Protein 7BLY (pdb70)

Secondary structure (DSSP, 8-state):
-----SSSEE-S--STTEEEEEEES---TTHHHHHHHHHHHT---EEEE-HHHHHH-HHHHHHHHHTTPEEEE--SS---GGGS-HHHHHHHHHHHHHHHHHHHSSEESEE--GGG---HHHHHHHHHHT-EEE--SEE--GGG--STTTHHHHHHHHHHHHHTT--EEEEETTSHHIIIIIHHHHHHHHHHTT-EE--HHHHTT--GGGSEE---

B-factor: mean 26.56, std 9.83, range [13.4, 81.98]

Nearest PDB structures (foldseek):
  7bly-assembly1_A  TM=1.005E+00  e=1.897E-46  Aspergillus niger CBS 513.88
  2y8u-assembly1_A  TM=9.978E-01  e=1.169E-33  Aspergillus nidulans FGSC A4
  5o6y-assembly4_D  TM=8.776E-01  e=2.008E-18  Bacillus cereus ATCC 14579
  5o6y-assembly1_A  TM=8.843E-01  e=4.488E-18  Bacillus cereus ATCC 14579
  2cc0-assembly1_B  TM=8.578E-01  e=3.366E-15  Streptomyces lividans

Foldseek 3Di:
DDDADWLDEDAAFDAPQAFAAEAEAADDPLLVLLLVVCVVLPAEHEYAYEAVRCQVCLVSVQVNVVSPYHYAHAFHPLDQPVVDALVVLLCSQVSSQVSCCVRPVWHFQEYEYRVNHDDNSNSVSRNVVRHHYYYYQQELVCVVQLDPVRSVSSVVSRVVSVVVVTRYYYDHSNRNCCSPPVSVSVSVVSVVVVGRHYYRCVSRVHPPVRRTHHDD

Radius of gyration: 15.98 Å; Cα contacts (8 Å, |Δi|>4): 456; chains: 1; bounding box: 41×40×35 Å

Sequence (216 aa):
SRDIPFGQVITTTCTTPNTVALTFDDGPSSYTPQLLDLLSEYKVRRATFFVLGEASQSNPQIIQRIRQEGHQVGSHTYDHTSLPTLSYDQIVQEMTSSLESVLQSTMGDIPTYMRPPYFDVNDLTLQVMSSDLGYHVVTASIDTKDYNHNSPDLISQSYDKFVTELNNNGGNLCLAHDTKEQTVVTLAKMMLDETKSRGLTVTTVGDCLGDPEASWYRSSR

Organism: Aspergillus niger (strain ATCC MYA-4892 / CBS 513.88 / FGSC A1513) (NCBI:txid425011)

Structure (mmCIF, N/CA/C/O backbone):
data_7BLY
#
_entry.id   7BLY
#
_cell.length_a   119.874
_cell.length_b   119.874
_cell.length_c   119.874
_cell.angle_alpha   90.000
_cell.angle_beta   90.000
_cell.angle_gamma   90.000
#
_symmetry.space_group_name_H-M   'P 4 3 2'
#
loop_
_entity.id
_entity.type
_entity.pdbx_description
1 polymer 'Aspergillus niger contig An12c0130, genomic contig'
2 non-polymer 'ZINC ION'
3 non-polymer 'MALONATE ION'
4 non-polymer 'CHLORIDE ION'
5 water water
#
loop_
_atom_site.group_PDB
_atom_site.id
_atom_site.type_symbol
_atom_site.label_atom_id
_atom_site.label_alt_id
_atom_site.label_comp_id
_atom_site.label_asym_id
_atom_site.label_entity_id
_atom_site.label_seq_id
_atom_site.pdbx_PDB_ins_code
_atom_site.Cartn_x
_atom_site.Cartn_y
_atom_site.Cartn_z
_atom_site.occupancy
_atom_site.B_iso_or_equiv
_atom_site.auth_seq_id
_atom_site.auth_comp_id
_atom_site.auth_asym_id
_atom_site.auth_atom_id
_atom_site.pdbx_PDB_model_num
ATOM 1 N N . SER A 1 24 ? 21.51516 34.51289 3.60279 1.000 57.46309 24 SER A N 1
ATOM 2 C CA . SER A 1 24 ? 21.88701 35.78720 2.98756 1.000 68.24271 24 SER A CA 1
ATOM 3 C C . SER A 1 24 ? 20.67276 36.53902 2.42135 1.000 65.53850 24 SER A C 1
ATOM 4 O O . SER A 1 24 ? 19.56062 36.00310 2.35742 1.000 63.10939 24 SER A O 1
ATOM 7 N N . ARG A 1 25 ? 20.92124 37.78245 2.00575 1.000 49.14857 25 ARG A N 1
ATOM 8 C CA . ARG A 1 25 ? 19.86940 38.70941 1.60262 1.000 54.24726 25 ARG A CA 1
ATOM 9 C C . ARG A 1 25 ? 19.03336 38.18188 0.43912 1.000 60.57041 25 ARG A C 1
ATOM 10 O O . ARG A 1 25 ? 19.53479 37.51822 -0.47119 1.000 56.62172 25 ARG A O 1
ATOM 18 N N . ASP A 1 26 ? 17.74527 38.52117 0.46429 1.000 52.99929 26 ASP A 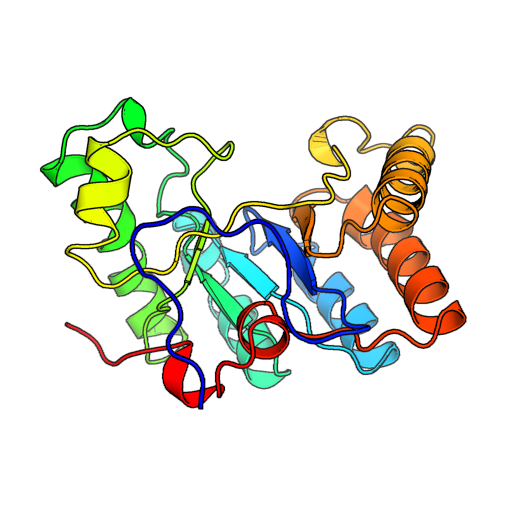N 1
ATOM 19 C CA . ASP A 1 26 ? 16.90198 38.47677 -0.72374 1.000 53.42334 26 ASP A CA 1
ATOM 20 C C . ASP A 1 26 ? 16.96715 39.82560 -1.42870 1.000 57.25310 26 ASP A C 1
ATOM 21 O O . ASP A 1 26 ? 16.77810 40.87547 -0.80497 1.000 48.06965 26 ASP A O 1
ATOM 26 N N . ILE A 1 27 ? 17.23670 39.79509 -2.73316 1.000 38.45352 27 ILE A N 1
ATOM 27 C CA . ILE A 1 27 ? 17.41556 40.98576 -3.54592 1.000 32.22243 27 ILE A CA 1
ATOM 28 C C . ILE A 1 27 ? 16.27363 41.04314 -4.54734 1.000 30.46461 27 ILE A C 1
ATOM 29 O O . ILE A 1 27 ? 15.98265 40.02435 -5.19023 1.000 27.18737 27 ILE A O 1
ATOM 34 N N . PRO A 1 28 ? 15.57553 42.16598 -4.68563 1.000 36.25748 28 PRO A N 1
ATOM 35 C CA . PRO A 1 28 ? 14.34875 42.18660 -5.48783 1.000 34.01896 28 PRO A CA 1
ATOM 36 C C . PRO A 1 28 ? 14.61143 42.01323 -6.97551 1.000 28.89721 28 PRO A C 1
ATOM 37 O O . PRO A 1 28 ? 15.63149 42.45323 -7.51244 1.000 26.34644 28 PRO A O 1
ATOM 41 N N . PHE A 1 29 ? 13.65622 41.36709 -7.63427 1.000 25.89266 29 PHE A N 1
ATOM 42 C CA . PHE A 1 29 ? 13.59741 41.24451 -9.08078 1.000 25.35534 29 PHE A CA 1
ATOM 43 C C . PHE A 1 29 ? 12.61516 42.26120 -9.64047 1.000 27.33629 29 PHE A C 1
ATOM 44 O O . PHE A 1 29 ? 11.63987 42.62774 -8.98099 1.000 27.38089 29 PHE A O 1
ATOM 52 N N . GLY A 1 30 ? 12.87487 42.71572 -10.86653 1.000 21.03262 30 GLY A N 1
ATOM 53 C CA . GLY A 1 30 ? 11.93730 43.62252 -11.51758 1.000 24.49881 30 GLY A CA 1
ATOM 54 C C . GLY A 1 30 ? 11.73704 44.93606 -10.79002 1.000 28.97581 30 GLY A C 1
ATOM 55 O O . GLY A 1 30 ? 10.64355 45.51753 -10.84446 1.000 24.36668 30 GLY A O 1
ATOM 56 N N . GLN A 1 31 ? 12.76821 45.42636 -10.10995 1.000 24.60251 31 GLN A N 1
ATOM 57 C CA . GLN A 1 31 ? 12.67388 46.66247 -9.33934 1.000 23.32420 31 GLN A CA 1
ATOM 58 C C . GLN A 1 31 ? 13.99515 47.41164 -9.45968 1.000 25.10747 31 GLN A C 1
ATOM 59 O O . GLN A 1 31 ? 15.05277 46.82672 -9.22098 1.000 23.40692 31 GLN A O 1
ATOM 65 N N . VAL A 1 32 ? 13.94740 48.69021 -9.84461 1.000 23.78677 32 VAL A N 1
ATOM 66 C CA . VAL A 1 32 ? 15.19111 49.40612 -10.12645 1.000 24.00339 32 VAL A CA 1
ATOM 67 C C . VAL A 1 32 ? 16.03693 49.49490 -8.86446 1.000 24.56789 32 VAL A C 1
ATOM 68 O O . VAL A 1 32 ? 15.55649 49.89620 -7.79610 1.000 23.84182 32 VAL A O 1
ATOM 72 N N . ILE A 1 33 ? 17.30180 49.09747 -8.98556 1.000 19.23696 33 ILE A N 1
ATOM 73 C CA . ILE A 1 33 ? 18.30229 49.19811 -7.92365 1.000 20.02332 33 ILE A CA 1
ATOM 74 C C . ILE A 1 33 ? 19.34744 50.21387 -8.36002 1.000 19.04240 33 ILE A C 1
ATOM 75 O O . ILE A 1 33 ? 19.93258 50.07839 -9.44010 1.000 19.23162 33 ILE A O 1
ATOM 80 N N . THR A 1 34 ? 19.59137 51.23450 -7.52546 1.000 19.44691 34 THR A N 1
ATOM 81 C CA . THR A 1 34 ? 20.54375 52.28302 -7.87114 1.000 22.69696 34 THR A CA 1
ATOM 82 C C . THR A 1 34 ? 21.77850 52.31834 -6.98928 1.000 20.33948 34 THR A C 1
ATOM 83 O O . THR A 1 34 ? 22.74485 52.99457 -7.34970 1.000 21.41349 34 THR A O 1
ATOM 87 N N A THR A 1 35 ? 21.77484 51.63415 -5.84930 0.570 19.08018 35 THR A N 1
ATOM 88 N N B THR A 1 35 ? 21.76300 51.65214 -5.83977 0.430 19.15764 35 THR A N 1
ATOM 89 C CA A THR A 1 35 ? 22.76420 51.88534 -4.81060 0.570 20.23541 35 THR A CA 1
ATOM 90 C CA B THR A 1 35 ? 22.78143 51.87325 -4.82591 0.430 20.28087 35 THR A CA 1
ATOM 91 C C A THR A 1 35 ? 23.17427 50.57685 -4.14889 0.570 23.08661 35 THR A C 1
ATOM 92 C C B THR A 1 35 ? 23.18461 50.55363 -4.18821 0.430 23.01485 35 THR A C 1
ATOM 93 O O A THR A 1 35 ? 22.33105 49.71535 -3.87598 0.570 22.07381 35 THR A O 1
ATOM 94 O O B THR A 1 35 ? 22.35122 49.66672 -3.97334 0.430 22.03005 35 THR A O 1
ATOM 101 N N . CYS A 1 36 ? 24.47640 50.42960 -3.90935 1.000 19.60861 36 CYS A N 1
ATOM 102 C CA . CYS A 1 36 ? 24.98256 49.28725 -3.16950 1.000 17.68897 36 CYS A CA 1
ATOM 103 C C . CYS A 1 36 ? 24.49209 49.35327 -1.72749 1.000 20.44137 36 CYS A C 1
ATOM 104 O O . CYS A 1 36 ? 24.30573 50.43688 -1.17005 1.000 23.37601 36 CYS A O 1
ATOM 107 N N . THR A 1 37 ? 24.28748 48.18457 -1.11966 1.000 21.14227 37 THR A N 1
ATOM 108 C CA . THR A 1 37 ? 23.85683 48.12526 0.27508 1.000 22.14626 37 THR A CA 1
ATOM 109 C C . THR A 1 37 ? 24.98236 47.80568 1.24758 1.000 23.41874 37 THR A C 1
ATOM 110 O O . THR A 1 37 ? 24.89821 48.20158 2.41442 1.000 26.04541 37 THR A O 1
ATOM 114 N N . THR A 1 38 ? 26.01845 47.10002 0.81971 1.000 17.97522 38 THR A N 1
ATOM 115 C CA . THR A 1 38 ? 27.14741 46.83011 1.70665 1.000 17.62668 38 THR A CA 1
ATOM 116 C C . THR A 1 38 ? 27.90997 48.11909 1.99401 1.000 20.84953 38 THR A C 1
ATOM 117 O O . THR A 1 38 ? 28.38312 48.77207 1.05284 1.000 20.77129 38 THR A O 1
ATOM 121 N N . PRO A 1 39 ? 28.05714 48.52232 3.25428 1.000 19.57776 39 PRO A N 1
ATOM 122 C CA . PRO A 1 39 ? 28.72594 49.79554 3.53684 1.000 20.05820 39 PRO A CA 1
ATOM 123 C C . PRO A 1 39 ? 30.15048 49.80943 3.00666 1.000 22.36467 39 PRO A C 1
ATOM 124 O O . PRO A 1 39 ? 30.84492 48.79062 2.99042 1.000 22.28776 39 PRO A O 1
ATOM 128 N N . ASN A 1 40 ? 30.56237 50.98716 2.54346 1.000 18.95764 40 ASN A N 1
ATOM 129 C CA . ASN A 1 40 ? 31.94003 51.27201 2.15403 1.000 18.43530 40 ASN A CA 1
ATOM 130 C C . ASN A 1 40 ? 32.37428 50.48182 0.92393 1.000 20.88427 40 ASN A C 1
ATOM 131 O O . ASN A 1 40 ? 33.56360 50.19991 0.75995 1.000 21.89466 40 ASN A O 1
ATOM 136 N N . THR A 1 41 ? 31.41810 50.11683 0.06457 1.000 20.32855 41 THR A N 1
ATOM 137 C CA . THR A 1 41 ? 31.70698 49.50103 -1.22449 1.000 20.34498 41 THR A CA 1
ATOM 138 C C . THR A 1 41 ? 31.42680 50.50176 -2.33584 1.000 22.48751 41 THR A C 1
ATOM 139 O O . THR A 1 41 ? 30.69771 51.48112 -2.16624 1.000 21.43704 41 THR A O 1
ATOM 143 N N . VAL A 1 42 ? 32.03167 50.24646 -3.47865 1.000 20.02698 42 VAL A N 1
ATOM 144 C CA . VAL A 1 42 ? 31.71561 50.96734 -4.70333 1.000 18.88318 42 VAL A CA 1
ATOM 145 C C . VAL A 1 42 ? 31.76870 49.95565 -5.83512 1.000 17.41668 42 VAL A C 1
ATOM 146 O O . VAL A 1 42 ? 32.64475 49.08129 -5.86288 1.000 17.46260 42 VAL A O 1
ATOM 150 N N . ALA A 1 43 ? 30.81274 50.04664 -6.75501 1.000 17.08234 43 ALA A N 1
ATOM 151 C CA . ALA A 1 43 ? 30.75691 49.13020 -7.88498 1.000 18.97994 43 ALA A CA 1
ATOM 152 C C . ALA A 1 43 ? 31.02667 49.95309 -9.13479 1.000 16.93722 43 ALA A C 1
ATOM 153 O O . ALA A 1 43 ? 30.19031 50.76888 -9.52482 1.000 18.30694 43 ALA A O 1
ATOM 155 N N . LEU A 1 44 ? 32.22007 49.78884 -9.71560 1.000 18.07173 44 LEU A N 1
ATOM 156 C CA . LEU A 1 44 ? 32.54037 50.37025 -11.01515 1.000 17.95054 44 LEU A CA 1
ATOM 157 C C . LEU A 1 44 ? 31.99502 49.44964 -12.09837 1.000 18.46837 44 LEU A C 1
ATOM 158 O O . LEU A 1 44 ? 32.29436 48.25175 -12.10403 1.000 17.95397 44 LEU A O 1
ATOM 163 N N . THR A 1 45 ? 31.17241 49.99069 -12.99398 1.000 17.27186 45 THR A N 1
ATOM 164 C CA . THR A 1 45 ? 30.50087 49.17011 -13.98540 1.000 16.77267 45 THR A CA 1
ATOM 165 C C . THR A 1 45 ? 30.70890 49.77299 -15.36527 1.000 20.16443 45 THR A C 1
ATOM 166 O O . THR A 1 45 ? 30.90338 50.98625 -15.50507 1.000 17.88067 45 THR A O 1
ATOM 170 N N . PHE A 1 46 ? 30.67374 48.90461 -16.37828 1.000 18.52484 46 PHE A N 1
ATOM 171 C CA . PHE A 1 46 ? 31.02477 49.28005 -17.74567 1.000 18.12178 46 PHE A CA 1
ATOM 172 C C . PHE A 1 46 ? 30.00865 48.68817 -18.71068 1.000 19.25967 46 PHE 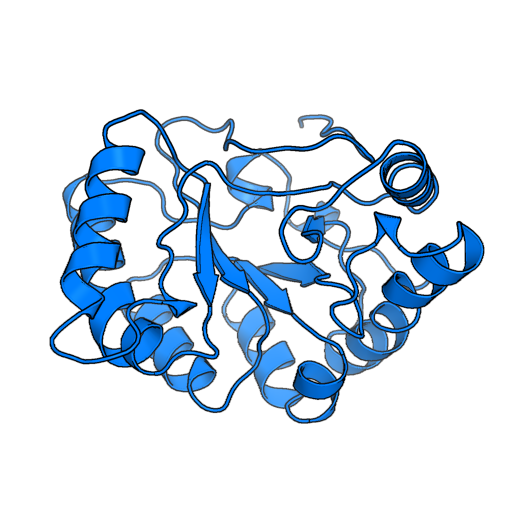A C 1
ATOM 173 O O . PHE A 1 46 ? 29.82707 47.46866 -18.74155 1.000 18.26805 46 PHE A O 1
ATOM 181 N N . ASP A 1 47 ? 29.36866 49.54696 -19.50830 1.000 15.73147 47 ASP A N 1
ATOM 182 C CA . ASP A 1 47 ? 28.28582 49.16208 -20.40774 1.000 16.18042 47 ASP A CA 1
ATOM 183 C C . ASP A 1 47 ? 28.73931 49.13384 -21.85841 1.000 16.81533 47 ASP A C 1
ATOM 184 O O . ASP A 1 47 ? 29.66702 49.84474 -22.25413 1.000 18.98117 47 ASP A O 1
ATOM 189 N N . ASP A 1 48 ? 28.03105 48.31336 -22.64747 1.000 15.55736 48 ASP A N 1
ATOM 190 C CA . ASP A 1 48 ? 27.97018 48.29854 -24.11865 1.000 18.15873 48 ASP A CA 1
ATOM 191 C C . ASP A 1 48 ? 29.09727 47.50218 -24.75498 1.000 17.62269 48 ASP A C 1
ATOM 192 O O . ASP A 1 48 ? 29.14176 47.41657 -25.99473 1.000 20.61400 48 ASP A O 1
ATOM 197 N N . GLY A 1 49 ? 30.00091 46.91944 -23.97733 1.000 17.56141 49 GLY A N 1
ATOM 198 C CA . GLY A 1 49 ? 31.08153 46.14002 -24.53422 1.000 17.81474 49 GLY A CA 1
ATOM 199 C C . GLY A 1 49 ? 30.69899 44.67811 -24.66530 1.000 22.01248 49 GLY A C 1
ATOM 200 O O . GLY A 1 49 ? 29.52077 44.30721 -24.56581 1.000 17.48942 49 GLY A O 1
ATOM 201 N N . PRO A 1 50 ? 31.69475 43.80324 -24.87932 1.000 20.84734 50 PRO A N 1
ATOM 202 C CA . PRO A 1 50 ? 33.13868 44.06765 -24.96353 1.000 23.71769 50 PRO A CA 1
ATOM 203 C C . PRO A 1 50 ? 33.53496 44.88655 -26.17528 1.000 26.26038 50 PRO A C 1
ATOM 204 O O . PRO A 1 50 ? 32.82802 44.89337 -27.18270 1.000 23.83867 50 PRO A O 1
ATOM 208 N N . SER A 1 51 ? 34.67437 45.55940 -26.06691 1.000 25.62743 51 SER A N 1
ATOM 209 C CA . SER A 1 51 ? 35.24922 46.32997 -27.15633 1.000 25.24019 51 SER A CA 1
ATOM 210 C C . SER A 1 51 ? 36.73503 46.00763 -27.25335 1.000 25.04051 51 SER A C 1
ATOM 211 O O . SER A 1 51 ? 37.29996 45.29746 -26.41608 1.000 24.05494 51 SER A O 1
ATOM 214 N N . SER A 1 52 ? 37.38420 46.56604 -28.27512 1.000 25.37836 52 SER A N 1
ATOM 215 C CA . SER A 1 52 ? 38.81933 46.37846 -28.40194 1.000 24.60281 52 SER A CA 1
ATOM 216 C C . SER A 1 52 ? 39.60292 47.04548 -27.27842 1.000 25.11858 52 SER A C 1
ATOM 217 O O . SER A 1 52 ? 40.79400 46.74757 -27.12686 1.000 27.89515 52 SER A O 1
ATOM 220 N N . TYR A 1 53 ? 38.97947 47.93808 -26.49790 1.000 20.38469 53 TYR A N 1
ATOM 221 C CA . TYR A 1 53 ? 39.64090 48.52824 -25.33312 1.000 22.92166 53 TYR A CA 1
ATOM 222 C C . TYR A 1 53 ? 39.45197 47.71567 -24.06511 1.000 23.55423 53 TYR A C 1
ATOM 223 O O . TYR A 1 53 ? 40.17254 47.94697 -23.08240 1.000 22.45803 53 TYR A O 1
ATOM 232 N N . THR A 1 54 ? 38.50001 46.78929 -24.05344 1.000 22.96976 54 THR A N 1
ATOM 233 C CA . THR A 1 54 ? 38.25124 46.02364 -22.83434 1.000 20.34827 54 THR A CA 1
ATOM 234 C C . THR A 1 54 ? 39.47862 45.28217 -22.32049 1.000 24.24209 54 THR A C 1
ATOM 235 O O . THR A 1 54 ? 39.68184 45.27309 -21.09331 1.000 21.99249 54 THR A O 1
ATOM 239 N N . PRO A 1 55 ? 40.31756 44.64938 -23.15517 1.000 22.96151 55 PRO A N 1
ATOM 240 C CA . PRO A 1 55 ? 41.49221 43.95806 -22.58825 1.000 25.70571 55 PRO A CA 1
ATOM 241 C C . PRO A 1 55 ? 42.41885 44.87484 -21.79728 1.000 26.26736 55 PRO A C 1
ATOM 242 O O . PRO A 1 55 ? 42.92630 44.46983 -20.74597 1.000 25.48305 55 PRO A O 1
ATOM 246 N N . GLN A 1 56 ? 42.64834 46.10341 -22.26135 1.000 23.43787 56 GLN A N 1
ATOM 247 C CA . GLN A 1 56 ? 43.47432 47.02451 -21.48884 1.000 23.83577 56 GLN A CA 1
ATOM 248 C C . GLN A 1 56 ? 42.81338 47.38168 -20.16226 1.000 24.23768 56 GLN A C 1
ATOM 249 O O . GLN A 1 56 ? 43.49212 47.51080 -19.13562 1.000 22.51859 56 GLN A O 1
ATOM 255 N N . LEU A 1 57 ? 41.49038 47.55829 -20.16114 1.000 21.59174 57 LEU A N 1
ATOM 256 C CA . LEU A 1 57 ? 40.79980 47.82416 -18.90455 1.000 19.01923 57 LEU A CA 1
ATOM 257 C C . LEU A 1 57 ? 40.94197 46.64901 -17.93799 1.000 20.07024 57 LEU A C 1
ATOM 258 O O . LEU A 1 57 ? 41.17501 46.84533 -16.74199 1.000 22.57938 57 LEU A O 1
ATOM 263 N N . LEU A 1 58 ? 40.83101 45.41531 -18.44191 1.000 23.45018 58 LEU A N 1
ATOM 264 C CA . LEU A 1 58 ? 41.02864 44.24709 -17.58351 1.000 22.36363 58 LEU A CA 1
ATOM 265 C C . LEU A 1 58 ? 42.44255 44.20748 -17.00907 1.000 22.73990 58 LEU A C 1
ATOM 266 O O . LEU A 1 58 ? 42.63964 43.84412 -15.84317 1.000 25.06389 58 LEU A O 1
ATOM 271 N N . ASP A 1 59 ? 43.44022 44.59088 -17.80296 1.000 24.76365 59 ASP A N 1
ATOM 272 C CA . ASP A 1 59 ? 44.79819 44.66888 -17.27104 1.000 28.17529 59 ASP A CA 1
ATOM 273 C C . ASP A 1 59 ? 44.87163 45.64943 -16.11115 1.000 29.50478 59 ASP A C 1
ATOM 274 O O . ASP A 1 59 ? 45.51546 45.37588 -15.09017 1.000 25.73569 59 ASP A O 1
ATOM 279 N N . LEU A 1 60 ? 44.22370 46.80306 -16.25844 1.000 26.73463 60 LEU A N 1
ATOM 280 C CA . LEU A 1 60 ? 44.24360 47.81341 -15.20789 1.000 28.39031 60 LEU A CA 1
ATOM 281 C C . LEU A 1 60 ? 43.50895 47.33272 -13.95946 1.000 24.72668 60 LEU A C 1
ATOM 282 O O . LEU A 1 60 ? 43.98565 47.52557 -12.83284 1.000 25.39455 60 LEU A O 1
ATOM 287 N N . LEU A 1 61 ? 42.34357 46.70736 -14.13315 1.000 19.31822 61 LEU A N 1
ATOM 288 C CA . LEU A 1 61 ? 41.61163 46.19884 -12.97724 1.000 22.27909 61 LEU A CA 1
ATOM 289 C C . LEU A 1 61 ? 42.42693 45.15127 -12.23133 1.000 24.78051 61 LEU A C 1
ATOM 290 O O . LEU A 1 61 ? 42.40233 45.09904 -10.99383 1.000 27.55546 61 LEU A O 1
ATOM 295 N N . SER A 1 62 ? 43.18029 44.31791 -12.95830 1.000 22.62647 62 SER A N 1
ATOM 296 C CA . SER A 1 62 ? 43.97544 43.31324 -12.25147 1.000 22.78169 62 SER A CA 1
ATOM 297 C C . SER A 1 62 ? 45.16096 43.94376 -11.52497 1.000 29.50561 62 SER A C 1
ATOM 298 O O . SER A 1 62 ? 45.55266 43.45556 -10.45649 1.000 29.35248 62 SER A O 1
ATOM 301 N N . GLU A 1 63 ? 45.72179 45.03909 -12.05193 1.000 26.59776 63 GLU A N 1
ATOM 302 C CA . GLU A 1 63 ? 46.80603 45.71351 -11.33223 1.000 28.96664 63 GLU A CA 1
ATOM 303 C C . GLU A 1 63 ? 46.33264 46.24383 -9.98360 1.000 32.68275 63 GLU A C 1
ATOM 304 O O . GLU A 1 63 ? 47.07512 46.20620 -8.99530 1.000 28.50783 63 GLU A O 1
ATOM 310 N N . TYR A 1 64 ? 45.11023 46.76480 -9.92659 1.000 25.30843 64 TYR A N 1
ATOM 311 C CA . TYR A 1 64 ? 44.56673 47.31873 -8.69362 1.000 28.13521 64 TYR A CA 1
ATOM 312 C C . TYR A 1 64 ? 43.92114 46.26204 -7.80857 1.000 27.49935 64 TYR A C 1
ATOM 313 O O . TYR A 1 64 ? 43.53139 46.58126 -6.68427 1.000 29.40863 64 TYR A O 1
ATOM 322 N N . LYS A 1 65 ? 43.80676 45.01864 -8.29069 1.000 25.30919 65 LYS A N 1
ATOM 323 C CA . LYS A 1 65 ? 43.25734 43.90187 -7.52119 1.000 28.14647 65 LYS A CA 1
ATOM 324 C C . LYS A 1 65 ? 41.82940 44.18963 -7.06354 1.000 27.09764 65 LYS A C 1
ATOM 325 O O . LYS A 1 65 ? 41.47503 44.02074 -5.89122 1.000 30.62753 65 LYS A O 1
ATOM 331 N N . VAL A 1 66 ? 41.00145 44.63251 -8.00704 1.000 22.91583 66 VAL A N 1
ATOM 332 C CA . VAL A 1 66 ? 39.60420 44.94618 -7.74575 1.000 21.08991 66 VAL A CA 1
ATOM 333 C C . VAL A 1 66 ? 38.74608 44.12103 -8.69579 1.000 23.71318 66 VAL A C 1
ATOM 334 O O . VAL A 1 66 ? 39.24606 43.48996 -9.62541 1.000 23.86702 66 VAL A O 1
ATOM 338 N N A ARG A 1 67 ? 37.43585 44.13930 -8.44787 0.515 21.35537 67 ARG A N 1
ATOM 339 N N B ARG A 1 67 ? 37.43749 44.13736 -8.44902 0.485 21.35014 67 ARG A N 1
ATOM 340 C CA A ARG A 1 67 ? 36.45410 43.47887 -9.29901 0.515 22.02622 67 ARG A CA 1
ATOM 341 C CA B ARG A 1 67 ? 36.46340 43.48462 -9.31338 0.485 22.01787 67 ARG A CA 1
ATOM 342 C C A ARG A 1 67 ? 35.47871 44.51710 -9.83841 0.515 21.21378 67 ARG A C 1
ATOM 343 C C B ARG A 1 67 ? 35.47776 44.51679 -9.83997 0.485 21.21116 67 ARG A C 1
ATOM 344 O O A ARG A 1 67 ? 35.08994 45.44481 -9.12399 0.515 21.39680 67 ARG A O 1
ATOM 345 O O B ARG A 1 67 ? 35.07971 45.43451 -9.11785 0.485 21.40427 67 ARG A O 1
ATOM 360 N N . ALA A 1 68 ? 35.08515 44.36620 -11.10116 1.000 17.62146 68 ALA A N 1
ATOM 361 C CA . ALA A 1 68 ? 34.12920 45.26928 -11.72686 1.000 17.51360 68 ALA A CA 1
ATOM 362 C C . ALA A 1 68 ? 32.97659 44.45977 -12.32198 1.000 19.90450 68 ALA A C 1
ATOM 363 O O . ALA A 1 68 ? 32.96612 43.22553 -12.27087 1.000 18.36661 68 ALA A O 1
ATOM 365 N N . THR A 1 69 ? 32.00468 45.17026 -12.91472 1.000 16.49869 69 THR A N 1
ATOM 366 C CA . THR A 1 69 ? 30.85137 44.53878 -13.53540 1.000 15.25252 69 THR A CA 1
ATOM 367 C C . THR A 1 69 ? 30.71472 45.07128 -14.95202 1.000 15.67222 69 THR A C 1
ATOM 368 O O . THR A 1 69 ? 30.85752 46.27471 -15.18465 1.000 18.02986 69 THR A O 1
ATOM 372 N N . PHE A 1 70 ? 30.45978 44.16637 -15.89596 1.000 14.42130 70 PHE A N 1
ATOM 373 C CA . PHE A 1 70 ? 30.34262 44.50020 -17.31064 1.000 16.12444 70 PHE A CA 1
ATOM 374 C C . PHE A 1 70 ? 28.94687 44.10265 -17.77591 1.000 15.75407 70 PHE A C 1
ATOM 375 O O . PHE A 1 70 ? 28.58463 42.92621 -17.70381 1.000 15.63697 70 PHE A O 1
ATOM 383 N N . PHE A 1 71 ? 28.14230 45.08611 -18.18897 1.000 14.06343 71 PHE A N 1
ATOM 384 C CA . PHE A 1 71 ? 26.82379 44.82618 -18.76346 1.000 15.06402 71 PHE A CA 1
ATOM 385 C C . PHE A 1 71 ? 26.99382 44.84732 -20.28020 1.000 17.00889 71 PHE A C 1
ATOM 386 O O . PHE A 1 71 ? 27.22693 45.90706 -20.86983 1.000 15.47878 71 PHE A O 1
ATOM 394 N N . VAL A 1 72 ? 26.89711 43.67236 -20.90271 1.000 14.19828 72 VAL A N 1
ATOM 395 C CA . VAL A 1 72 ? 27.41727 43.45400 -22.24776 1.000 15.44870 72 VAL A CA 1
ATOM 396 C C . VAL A 1 72 ? 26.27457 43.38298 -23.25042 1.000 19.47547 72 VAL A C 1
ATOM 397 O O . VAL A 1 72 ? 25.12913 43.09942 -22.90185 1.000 16.86423 72 VAL A O 1
ATOM 401 N N . LEU A 1 73 ? 26.61418 43.61206 -24.52391 1.000 18.04230 73 LEU A N 1
ATOM 402 C CA . LEU A 1 73 ? 25.67490 43.59097 -25.63938 1.000 18.23538 73 LEU A CA 1
ATOM 403 C C . LEU A 1 73 ? 25.86019 42.34552 -26.50660 1.000 18.42860 73 LEU A C 1
ATOM 404 O O . LEU A 1 73 ? 26.86029 41.63294 -26.42297 1.000 18.88874 73 LEU A O 1
ATOM 409 N N . GLY A 1 74 ? 24.86642 42.10003 -27.35952 1.000 19.26284 74 GLY A N 1
ATOM 410 C CA . GLY A 1 74 ? 24.81184 40.90734 -28.18535 1.000 20.55065 74 GLY A CA 1
ATOM 411 C C . GLY A 1 74 ? 25.89403 40.77067 -29.23971 1.000 20.12264 74 GLY A C 1
ATOM 412 O O . GLY A 1 74 ? 26.66675 39.79947 -29.21341 1.000 21.41911 74 GLY A O 1
ATOM 413 N N . GLU A 1 75 ? 25.95005 41.70535 -30.19670 1.000 20.85370 75 GLU A N 1
ATOM 414 C CA . GLU A 1 75 ? 26.95158 41.57595 -31.25919 1.000 23.38773 75 GLU A CA 1
ATOM 415 C C . GLU A 1 75 ? 28.36537 41.69908 -30.70041 1.000 23.73686 75 GLU A C 1
ATOM 416 O O . GLU A 1 75 ? 29.27767 41.00022 -31.15018 1.000 24.99438 75 GLU A O 1
ATOM 422 N N . ALA A 1 76 ? 28.55836 42.56354 -29.70021 1.000 22.27232 76 ALA A N 1
ATOM 423 C CA . ALA A 1 76 ? 29.87712 42.69869 -29.08569 1.000 22.51333 76 ALA A CA 1
ATOM 424 C C . ALA A 1 76 ? 30.31392 41.39939 -28.42044 1.000 24.48783 76 ALA A C 1
ATOM 425 O O . ALA A 1 76 ? 31.48911 41.02123 -28.49120 1.000 22.46146 76 ALA A O 1
ATOM 427 N N . SER A 1 77 ? 29.38606 40.70647 -27.75799 1.000 20.36277 77 SER A N 1
ATOM 428 C CA . SER A 1 77 ? 29.74945 39.44989 -27.11137 1.000 20.53388 77 SER A CA 1
ATOM 429 C C . SER A 1 77 ? 30.01368 38.35920 -28.13807 1.000 21.03005 77 SER A C 1
ATOM 430 O O . SER A 1 77 ? 30.92585 37.54332 -27.95605 1.000 23.54991 77 SER A O 1
ATOM 433 N N . GLN A 1 78 ? 29.21648 38.31785 -29.21751 1.000 23.09472 78 GLN A N 1
ATOM 434 C CA . GLN A 1 78 ? 29.42227 37.29866 -30.24069 1.000 25.94006 78 GLN A CA 1
ATOM 435 C C . GLN A 1 78 ? 30.72206 37.53548 -30.99782 1.000 26.17348 78 GLN A C 1
ATOM 436 O O . GLN A 1 78 ? 31.37631 36.57242 -31.42491 1.000 25.23312 78 GLN A O 1
ATOM 442 N N . SER A 1 79 ? 31.12508 38.79797 -31.15254 1.000 23.76086 79 SER A N 1
ATOM 443 C CA . SER A 1 79 ? 32.37262 39.09086 -31.85507 1.000 29.66148 79 SER A CA 1
ATOM 444 C C . SER A 1 79 ? 33.59564 38.85802 -30.98421 1.000 28.45666 79 SER A C 1
ATOM 445 O O . SER A 1 79 ? 34.68047 38.61216 -31.51387 1.000 29.47280 79 SER A O 1
ATOM 448 N N . ASN A 1 80 ? 33.45469 38.94170 -29.66401 1.000 25.14727 80 ASN A N 1
ATOM 449 C CA . ASN A 1 80 ? 34.59430 38.88711 -28.74387 1.000 24.48254 80 ASN A CA 1
ATOM 450 C C . ASN A 1 80 ? 34.36380 37.86290 -27.63563 1.000 23.83994 80 ASN A C 1
ATOM 451 O O . ASN A 1 80 ? 34.52613 38.17157 -26.44753 1.000 21.97557 80 ASN A O 1
ATOM 456 N N . PRO A 1 81 ? 34.02732 36.61651 -27.98480 1.000 23.14147 81 PRO A N 1
ATOM 457 C CA . PRO A 1 81 ? 33.73708 35.63352 -26.93070 1.000 21.44764 81 PRO A CA 1
ATOM 458 C C . PRO A 1 81 ? 34.89473 35.43354 -25.97651 1.000 22.91647 81 PRO A C 1
ATOM 459 O O . PRO A 1 81 ? 34.68321 35.18059 -24.78168 1.000 26.37041 81 PRO A O 1
ATOM 463 N N . GLN A 1 82 ? 36.12700 35.56048 -26.46525 1.000 25.44441 82 GLN A N 1
ATOM 464 C CA . GLN A 1 82 ? 37.26711 35.35382 -25.58854 1.000 22.64821 82 GLN A CA 1
ATOM 465 C C . GLN A 1 82 ? 37.36945 36.45517 -24.53851 1.000 20.89589 82 GLN A C 1
ATOM 466 O O . GLN A 1 82 ? 37.90999 36.22194 -23.45065 1.000 23.95860 82 GLN A O 1
ATOM 472 N N . ILE A 1 83 ? 36.84120 37.65131 -24.82427 1.000 23.30686 83 ILE A N 1
ATOM 473 C CA . ILE A 1 83 ? 36.84921 38.69791 -23.80278 1.000 23.76316 83 ILE A CA 1
ATOM 474 C C . ILE A 1 83 ? 35.81790 38.40013 -22.72650 1.000 21.80336 83 ILE A C 1
ATOM 475 O O . ILE A 1 83 ? 36.06426 38.63034 -21.53678 1.000 21.09645 83 ILE A O 1
ATOM 480 N N . ILE A 1 84 ? 34.64672 37.88527 -23.11935 1.000 22.54928 84 ILE A N 1
ATOM 481 C CA . ILE A 1 84 ? 33.66766 37.44490 -22.12887 1.000 22.40077 84 ILE A CA 1
ATOM 482 C C . ILE A 1 84 ? 34.30129 36.43295 -21.18164 1.000 21.80603 84 ILE A C 1
ATOM 483 O O . ILE A 1 84 ? 34.19159 36.54228 -19.95733 1.000 21.11673 84 ILE A O 1
ATOM 488 N N . GLN A 1 85 ? 34.97742 35.42936 -21.74109 1.000 20.71611 85 GLN A N 1
ATOM 489 C CA . GLN A 1 85 ? 35.61827 34.42493 -20.90142 1.000 22.52848 85 GLN A CA 1
ATOM 490 C C . GLN A 1 85 ? 36.66500 35.04801 -19.98490 1.000 23.05749 85 GLN A C 1
ATOM 491 O O . GLN A 1 85 ? 36.76776 34.67622 -18.80926 1.000 22.62477 85 GLN A O 1
ATOM 497 N N . ARG A 1 86 ? 37.44918 35.99973 -20.50302 1.000 23.37557 86 ARG A N 1
ATOM 498 C CA . ARG A 1 86 ? 38.47374 36.62891 -19.67471 1.000 24.43889 86 ARG A CA 1
ATOM 499 C C . ARG A 1 86 ? 37.85075 37.46193 -18.56016 1.000 23.84667 86 ARG A C 1
ATOM 500 O O . ARG A 1 86 ? 38.35825 37.47532 -17.43412 1.000 24.02514 86 ARG A O 1
ATOM 508 N N . ILE A 1 87 ? 36.74644 38.15418 -18.84630 1.000 19.74071 87 ILE A N 1
ATOM 509 C CA . ILE A 1 87 ? 36.04520 38.88814 -17.79424 1.000 18.44971 87 ILE A CA 1
ATOM 510 C C . ILE A 1 87 ? 35.68589 37.94888 -16.64830 1.000 22.40556 87 ILE A C 1
ATOM 511 O O . ILE A 1 87 ? 35.92197 38.25641 -15.47586 1.000 20.74688 87 ILE A O 1
ATOM 516 N N . ARG A 1 88 ? 35.12631 36.77574 -16.97451 1.000 21.7917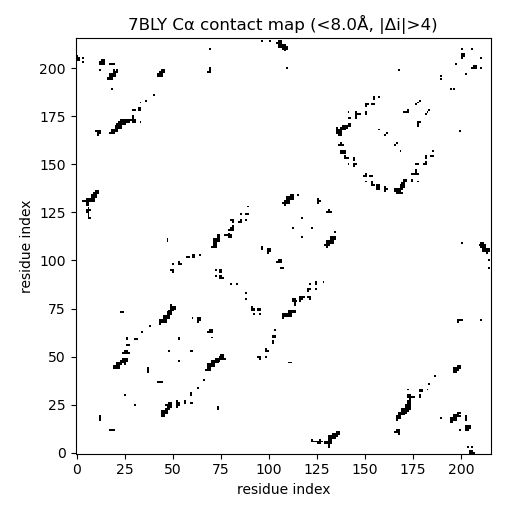8 88 ARG A N 1
ATOM 517 C CA . ARG A 1 88 ? 34.71986 35.83012 -15.93447 1.000 22.42640 88 ARG A CA 1
ATOM 518 C C . ARG A 1 88 ? 35.92016 35.20118 -15.23542 1.000 24.57712 88 ARG A C 1
ATOM 519 O O . ARG A 1 88 ? 35.91172 35.02272 -14.01181 1.000 25.18172 88 ARG A O 1
ATOM 527 N N . GLN A 1 89 ? 36.95152 34.83829 -15.98787 1.000 23.38427 89 GLN A N 1
ATOM 528 C CA . GLN A 1 89 ? 38.08778 34.17821 -15.35905 1.000 24.03450 89 GLN A CA 1
ATOM 529 C C . GLN A 1 89 ? 38.84175 35.09919 -14.41837 1.000 24.79845 89 GLN A C 1
ATOM 530 O O . GLN A 1 89 ? 39.50228 34.62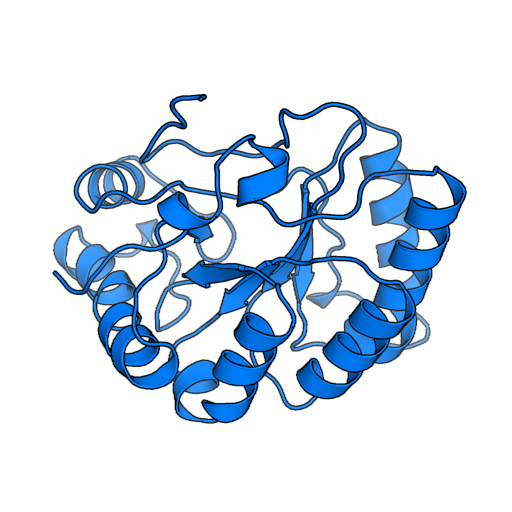153 -13.48757 1.000 25.94090 89 GLN A O 1
ATOM 536 N N . GLU A 1 90 ? 38.74300 36.40765 -14.61267 1.000 23.19821 90 GLU A N 1
ATOM 537 C CA . GLU A 1 90 ? 39.43777 37.33059 -13.73256 1.000 25.45667 90 GLU A CA 1
ATOM 538 C C . GLU A 1 90 ? 38.54752 37.84022 -12.60956 1.000 27.31303 90 GLU A C 1
ATOM 539 O O . GLU A 1 90 ? 38.91948 38.78558 -11.91139 1.000 27.00625 90 GLU A O 1
ATOM 545 N N . GLY A 1 91 ? 37.39880 37.19774 -12.39842 1.000 21.98114 91 GLY A N 1
ATOM 546 C CA . GLY A 1 91 ? 36.59043 37.41228 -11.21829 1.000 23.25847 91 GLY A CA 1
ATOM 547 C C . GLY A 1 91 ? 35.55762 38.51031 -11.32778 1.000 23.69184 91 GLY A C 1
ATOM 548 O O . GLY A 1 91 ? 34.88352 38.80117 -10.33363 1.000 24.46188 91 GLY A O 1
ATOM 549 N N . HIS A 1 92 ? 35.40818 39.12096 -12.49651 1.000 19.40706 92 HIS A N 1
ATOM 550 C CA . HIS A 1 92 ? 34.42844 40.17423 -12.68238 1.000 16.62039 92 HIS A CA 1
ATOM 551 C C . HIS A 1 92 ? 33.06335 39.57317 -12.98454 1.000 18.10838 92 HIS A C 1
ATOM 552 O O . HIS A 1 92 ? 32.94385 38.40955 -13.37893 1.000 21.37728 92 HIS A O 1
ATOM 559 N N . GLN A 1 93 ? 32.02489 40.38494 -12.79392 1.000 18.64405 93 GLN A N 1
ATOM 560 C CA . GLN A 1 93 ? 30.65319 39.96088 -13.04534 1.000 17.09691 93 GLN A CA 1
ATOM 561 C C . GLN A 1 93 ? 30.21174 40.37564 -14.44429 1.000 17.16905 93 GLN A C 1
ATOM 562 O O . GLN A 1 93 ? 30.48744 41.49462 -14.89132 1.000 18.12938 93 GLN A O 1
ATOM 568 N N . VAL A 1 94 ? 29.52610 39.46654 -15.13154 1.000 16.94037 94 VAL A N 1
ATOM 569 C CA . VAL A 1 94 ? 28.89159 39.74747 -16.41441 1.000 17.52421 94 VAL A CA 1
ATOM 570 C C . VAL A 1 94 ? 27.40291 39.90116 -16.15875 1.000 16.77870 94 VAL A C 1
ATOM 571 O O . VAL A 1 94 ? 26.77650 39.00258 -15.58752 1.000 17.14187 94 VAL A O 1
ATOM 575 N N . GLY A 1 95 ? 26.84284 41.04377 -16.56625 1.000 16.99634 95 GLY A N 1
ATOM 576 C CA . GLY A 1 95 ? 25.41173 41.25540 -16.55683 1.000 16.81129 95 GLY A CA 1
ATOM 577 C C . GLY A 1 95 ? 24.88584 41.44334 -17.97641 1.000 18.89989 95 GLY A C 1
ATOM 578 O O . GLY A 1 95 ? 25.64896 41.63754 -18.92981 1.000 17.03260 95 GLY A O 1
ATOM 579 N N . SER A 1 96 ? 23.56028 41.38832 -18.10471 1.000 17.05661 96 SER A N 1
ATOM 580 C CA . SER A 1 96 ? 22.90785 41.59198 -19.39583 1.000 16.23863 96 SER A CA 1
ATOM 581 C C . SER A 1 96 ? 22.64027 43.07295 -19.65565 1.000 17.22838 96 SER A C 1
ATOM 582 O O . SER A 1 96 ? 22.19998 43.80360 -18.76637 1.000 17.56857 96 SER A O 1
ATOM 585 N N . HIS A 1 97 ? 22.92222 43.52018 -20.88105 1.000 15.43090 97 HIS A N 1
ATOM 586 C CA . HIS A 1 97 ? 22.52728 44.85742 -21.31528 1.000 15.01583 97 HIS A CA 1
ATOM 587 C C . HIS A 1 97 ? 21.55308 44.80234 -22.49092 1.000 19.24091 97 HIS A C 1
ATOM 588 O O . HIS A 1 97 ? 21.40553 45.79251 -23.21063 1.000 17.78211 97 HIS A O 1
ATOM 595 N N . THR A 1 98 ? 20.84311 43.67547 -22.64417 1.000 16.55970 98 THR A N 1
ATOM 596 C CA . THR A 1 98 ? 20.00738 43.29035 -23.79641 1.000 17.11278 98 THR A CA 1
ATOM 597 C C . THR A 1 98 ? 20.88576 42.93534 -24.98603 1.000 19.43009 98 THR A C 1
ATOM 598 O O . THR A 1 98 ? 22.08807 43.21174 -24.98956 1.000 19.45487 98 THR A O 1
ATOM 602 N N . TYR A 1 99 ? 20.29192 42.32163 -26.00839 1.000 18.11237 99 TYR A N 1
ATOM 603 C CA . TYR A 1 99 ? 21.07791 41.99799 -27.18868 1.000 18.00033 99 TYR A CA 1
ATOM 604 C C . TYR A 1 99 ? 21.39400 43.24503 -28.00495 1.000 20.08484 99 TYR A C 1
ATOM 605 O O . TYR A 1 99 ? 22.55532 43.49727 -28.35434 1.000 18.73606 99 TYR A O 1
ATOM 614 N N . ASP A 1 100 ? 20.36210 44.02324 -28.32358 1.000 20.12093 100 ASP A N 1
ATOM 615 C CA . ASP A 1 100 ? 20.38251 45.02547 -29.38180 1.000 23.71484 100 ASP A CA 1
ATOM 616 C C . ASP A 1 100 ? 20.42324 46.45390 -28.86435 1.000 22.55552 100 ASP A C 1
ATOM 617 O O . ASP A 1 100 ? 20.45893 47.38857 -29.67589 1.000 23.04839 100 ASP A O 1
ATOM 622 N N . HIS A 1 101 ? 20.38773 46.65153 -27.54423 1.000 17.12276 101 HIS A N 1
ATOM 623 C CA . HIS A 1 101 ? 20.48371 47.98655 -26.93923 1.000 19.06480 101 HIS A CA 1
ATOM 624 C C . HIS A 1 101 ? 19.27676 48.86781 -27.27564 1.000 21.08247 101 HIS A C 1
ATOM 625 O O . HIS A 1 101 ? 19.39982 50.09342 -27.38089 1.000 18.81899 101 HIS A O 1
ATOM 632 N N . THR A 1 102 ? 18.09919 48.25619 -27.42997 1.000 20.21087 102 THR A N 1
ATOM 633 C CA . THR A 1 102 ? 16.87423 49.00902 -27.67127 1.000 20.54700 102 THR A CA 1
ATOM 634 C C . THR A 1 102 ? 16.31362 49.55954 -26.36608 1.000 22.90748 102 THR A C 1
ATOM 635 O O . THR A 1 102 ? 16.36043 48.89658 -25.32844 1.000 21.92726 102 TH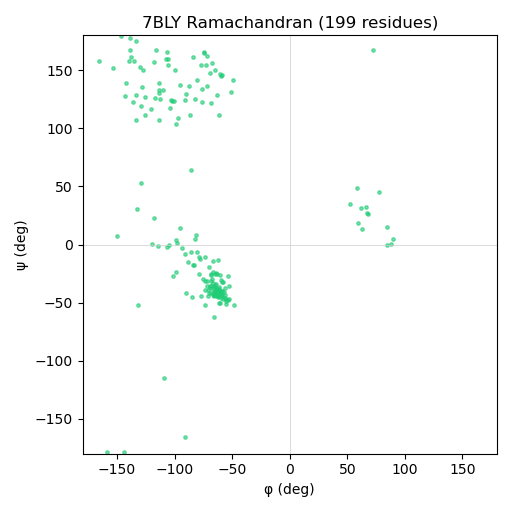R A O 1
ATOM 639 N N . SER A 1 103 ? 15.78500 50.78459 -26.41714 1.000 17.45629 103 SER A N 1
ATOM 640 C CA . SER A 1 103 ? 15.05096 51.31567 -25.27282 1.000 21.14232 103 SER A CA 1
ATOM 641 C C . SER A 1 103 ? 13.83861 50.42230 -25.01111 1.000 19.01372 103 SER A C 1
ATOM 642 O O . SER A 1 103 ? 12.91770 50.36850 -25.83372 1.000 19.85295 103 SER A O 1
ATOM 645 N N . LEU A 1 104 ? 13.84329 49.69831 -23.89100 1.000 17.02445 104 LEU A N 1
ATOM 646 C CA . LEU A 1 104 ? 12.86983 48.62258 -23.71668 1.000 19.22891 104 LEU A CA 1
ATOM 647 C C . LEU A 1 104 ? 11.42823 49.11335 -23.67425 1.000 18.74527 104 LEU A C 1
ATOM 648 O O . LEU A 1 104 ? 10.54819 48.38776 -24.16940 1.000 20.18345 104 LEU A O 1
ATOM 653 N N . PRO A 1 105 ? 11.10568 50.28995 -23.12702 1.000 18.19224 105 PRO A N 1
ATOM 654 C CA . PRO A 1 105 ? 9.70763 50.75248 -23.19987 1.000 21.80363 105 PRO A CA 1
ATOM 655 C C . PRO A 1 105 ? 9.19434 50.97090 -24.60892 1.000 19.01149 105 PRO A C 1
ATOM 656 O O . PRO A 1 105 ? 7.97896 51.13567 -24.77027 1.000 21.30704 105 PRO A O 1
ATOM 660 N N . THR A 1 106 ? 10.05561 51.00070 -25.63139 1.000 18.21918 106 THR A N 1
ATOM 661 C CA . THR A 1 106 ? 9.54191 51.07561 -26.99651 1.000 18.44346 106 THR A CA 1
ATOM 662 C C . THR A 1 106 ? 9.12375 49.71689 -27.53277 1.000 18.10177 106 THR A C 1
ATOM 663 O O . THR A 1 106 ? 8.72961 49.63408 -28.69877 1.000 20.26393 106 THR A O 1
ATOM 667 N N . LEU A 1 107 ? 9.17394 48.66086 -26.71518 1.000 19.03931 107 LEU A N 1
ATOM 668 C CA . LEU A 1 107 ? 8.93839 47.29861 -27.17460 1.000 18.04819 107 LEU A CA 1
ATOM 669 C C . LEU A 1 107 ? 7.73022 46.66732 -26.48821 1.000 18.89394 107 LEU A C 1
ATOM 670 O O . LEU A 1 107 ? 7.32795 47.05743 -25.38966 1.000 22.12157 107 LEU A O 1
ATOM 675 N N . SER A 1 108 ? 7.16230 45.66949 -27.15620 1.000 22.06396 108 SER A N 1
ATOM 676 C CA . SER A 1 108 ? 6.11534 44.85860 -26.54792 1.000 23.18655 108 SER A CA 1
ATOM 677 C C . SER A 1 108 ? 6.70508 43.89545 -25.51727 1.000 24.67177 108 SER A C 1
ATOM 678 O O . SER A 1 108 ? 7.90490 43.62168 -25.49829 1.000 21.47818 108 SER A O 1
ATOM 681 N N . TYR A 1 109 ? 5.82257 43.32962 -24.68948 1.000 26.39738 109 TYR A N 1
ATOM 682 C CA . TYR A 1 109 ? 6.23773 42.29748 -23.74558 1.000 25.35471 109 TYR A CA 1
ATOM 683 C C . TYR A 1 109 ? 7.07337 41.21705 -24.43136 1.000 23.70521 109 TYR A C 1
ATOM 684 O O . TYR A 1 109 ? 8.18502 40.90079 -23.98836 1.000 22.46664 109 TYR A O 1
ATOM 693 N N . ASP A 1 110 ? 6.56514 40.65408 -25.53148 1.000 25.67774 110 ASP A N 1
ATOM 694 C CA . ASP A 1 110 ? 7.28965 39.58161 -26.21453 1.000 25.87422 110 ASP A CA 1
ATOM 695 C C . ASP A 1 110 ? 8.62528 40.06190 -26.75872 1.000 25.38296 110 ASP A C 1
ATOM 696 O O . ASP A 1 110 ? 9.61710 39.32099 -26.73968 1.000 25.30958 110 ASP A O 1
ATOM 701 N N . GLN A 1 111 ? 8.66226 41.28241 -27.29039 1.000 25.24889 111 GLN A N 1
ATOM 702 C CA . GLN A 1 111 ? 9.90707 41.79891 -27.84451 1.000 20.96522 111 GLN A CA 1
ATOM 703 C C . GLN A 1 111 ? 10.93933 42.04910 -26.75278 1.000 19.25212 111 GLN A C 1
ATOM 704 O O . GLN A 1 111 ? 12.13885 41.87204 -26.98225 1.000 19.86144 111 GLN A O 1
ATOM 710 N N . ILE A 1 112 ? 10.49215 42.48655 -25.57120 1.000 20.83191 112 ILE A N 1
ATOM 711 C CA . ILE A 1 112 ? 11.41481 42.69303 -24.45487 1.000 18.38059 112 ILE A CA 1
ATOM 712 C C . ILE A 1 112 ? 11.99020 41.36331 -24.00820 1.000 21.37935 112 ILE A C 1
ATOM 713 O O . ILE A 1 112 ? 13.19638 41.24304 -23.76856 1.000 20.50969 112 ILE A O 1
ATOM 718 N N . VAL A 1 113 ? 11.13559 40.34358 -23.88892 1.000 19.90275 113 VAL A N 1
ATOM 719 C CA . VAL A 1 113 ? 11.61741 38.99775 -23.59845 1.000 20.94150 113 VAL A CA 1
ATOM 720 C C . VAL A 1 113 ? 12.69911 38.59751 -24.59373 1.000 21.21087 113 VAL A C 1
ATOM 721 O O . VAL A 1 113 ? 13.76365 38.09380 -24.21515 1.000 22.53035 113 VAL A O 1
ATOM 725 N N . GLN A 1 114 ? 12.45117 38.82709 -25.88294 1.000 21.08696 114 GLN A N 1
ATOM 726 C CA . GLN A 1 114 ? 13.40755 38.38600 -26.89254 1.000 21.03218 114 GLN A CA 1
ATOM 727 C C . GLN A 1 114 ? 14.72785 39.14250 -26.77814 1.000 22.10713 114 GLN A C 1
ATOM 728 O O . GLN A 1 114 ? 15.79886 38.57374 -27.01492 1.000 21.26662 114 GLN A O 1
ATOM 734 N N . GLU A 1 115 ? 14.67866 40.42330 -26.41779 1.000 20.70965 115 GLU A N 1
ATOM 735 C CA . GLU A 1 115 ? 15.92307 41.15134 -26.19566 1.000 18.97733 115 GLU A CA 1
ATOM 736 C C . GLU A 1 115 ? 16.75530 40.49912 -25.10129 1.000 22.26457 115 GLU A C 1
ATOM 737 O O . GLU A 1 115 ? 17.99178 40.52487 -25.15621 1.000 24.52619 115 GLU A O 1
ATOM 743 N N . MET A 1 116 ? 16.10169 39.89510 -24.11185 1.000 20.67221 116 MET A N 1
ATOM 744 C CA . MET A 1 116 ? 16.84629 39.26189 -23.03865 1.000 18.34830 116 MET A CA 1
ATOM 745 C C . MET A 1 116 ? 17.26821 37.83949 -23.40525 1.000 21.34131 116 MET A C 1
ATOM 746 O O . MET A 1 116 ? 18.42511 37.46845 -23.18246 1.000 21.33647 116 MET A O 1
ATOM 751 N N . THR A 1 117 ? 16.36240 37.03093 -23.97264 1.000 21.34635 117 THR A N 1
ATOM 752 C CA . THR A 1 117 ? 16.71045 35.62656 -24.21943 1.000 22.21469 117 THR A CA 1
ATOM 753 C C . THR A 1 117 ? 17.71243 35.47231 -25.36023 1.000 24.86598 117 THR A C 1
ATOM 754 O O . THR A 1 117 ? 18.51511 34.52776 -25.34391 1.000 22.67140 117 THR A O 1
ATOM 758 N N A SER A 1 118 ? 17.67323 36.36819 -26.35430 0.343 22.61877 118 SER A N 1
ATOM 759 N N B SER A 1 118 ? 17.70294 36.37686 -26.34747 0.657 22.64046 118 SER A N 1
ATOM 760 C CA A SER A 1 118 ? 18.68841 36.35581 -27.40554 0.343 24.14407 118 SER A CA 1
ATOM 761 C CA B SER A 1 118 ? 18.70792 36.28222 -27.40565 0.657 24.11598 118 SER A CA 1
ATOM 762 C C A SER A 1 118 ? 20.08617 36.46216 -26.81096 0.343 23.80180 118 SER A C 1
ATOM 763 C C B SER A 1 118 ? 20.11844 36.4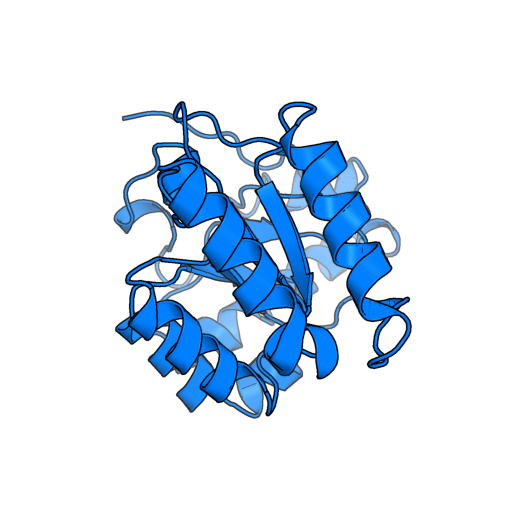9373 -26.85491 0.657 23.77177 118 SER A C 1
ATOM 764 O O A SER A 1 118 ? 20.98293 35.67661 -27.14379 0.343 22.61582 118 SER A O 1
ATOM 765 O O B SER A 1 118 ? 21.05990 35.79873 -27.25942 0.657 22.49673 118 SER A O 1
ATOM 770 N N . LEU A 1 119 ? 20.28949 37.43327 -25.92038 1.000 20.04622 119 LEU A N 1
ATOM 771 C CA . LEU A 1 119 ? 21.58948 37.55947 -25.27752 1.000 17.56252 119 LEU A CA 1
ATOM 772 C C . LEU A 1 119 ? 21.88615 36.35574 -24.38350 1.000 21.84705 119 LEU A C 1
ATOM 773 O O . LEU A 1 119 ? 23.04748 35.96579 -24.24573 1.000 22.68404 119 LEU A O 1
ATOM 778 N N . GLU A 1 120 ? 20.86186 35.75249 -23.77584 1.000 22.24013 120 GLU A N 1
ATOM 779 C CA . GLU A 1 120 ? 21.09028 34.54989 -22.97954 1.000 22.80563 120 GLU A CA 1
ATOM 780 C C . GLU A 1 120 ? 21.68246 33.42716 -23.83152 1.000 24.87423 120 GLU A C 1
ATOM 781 O O . GLU A 1 120 ? 22.58799 32.71341 -23.38455 1.000 24.50411 120 GLU A O 1
ATOM 787 N N . SER A 1 121 ? 21.20046 33.26567 -25.06634 1.000 24.60135 121 SER A N 1
ATOM 788 C CA . SER A 1 121 ? 21.76416 32.23436 -25.93885 1.000 26.80913 121 SER A CA 1
ATOM 789 C C . SER A 1 121 ? 23.25407 32.45931 -26.16255 1.000 28.13671 121 SER A C 1
ATOM 790 O O . SER A 1 121 ? 24.05699 31.52053 -26.07944 1.000 27.98543 121 SER A O 1
ATOM 793 N N . VAL A 1 122 ? 23.63728 33.71008 -26.42021 1.000 24.65921 122 VAL A N 1
ATOM 794 C CA . VAL A 1 122 ? 25.03512 34.07406 -26.63564 1.000 25.55775 122 VAL A CA 1
ATOM 795 C C . VAL A 1 122 ? 25.87567 33.78300 -25.39641 1.000 28.92906 122 VAL A C 1
ATOM 796 O O . VAL A 1 122 ? 26.94995 33.17438 -25.47724 1.000 27.59541 122 VAL A O 1
ATOM 800 N N . LEU A 1 123 ? 25.41936 34.24581 -24.23623 1.000 20.90043 123 LEU A N 1
ATOM 801 C CA . LEU A 1 123 ? 26.23532 34.12290 -23.03173 1.000 20.80630 123 LEU A CA 1
ATOM 802 C C . LEU A 1 123 ? 26.29792 32.68152 -22.54605 1.000 24.14906 123 LEU A C 1
ATOM 803 O O . LEU A 1 123 ? 27.33902 32.23744 -22.03853 1.000 26.99847 123 LEU A O 1
ATOM 808 N N . GLN A 1 124 ? 25.20169 31.93390 -22.68870 1.000 22.62307 124 GLN A N 1
ATOM 809 C CA . GLN A 1 124 ? 25.23546 30.52002 -22.31570 1.000 25.90087 124 GLN A CA 1
ATOM 810 C C . GLN A 1 124 ? 26.34540 29.79515 -23.05897 1.000 29.60163 124 GLN A C 1
ATOM 811 O O . GLN A 1 124 ? 27.10979 29.02037 -22.46637 1.000 30.42075 124 GLN A O 1
ATOM 817 N N . SER A 1 125 ? 26.47810 30.08071 -24.35164 1.000 27.36154 125 SER A N 1
ATOM 818 C CA . SER A 1 125 ? 27.46053 29.40383 -25.18486 1.000 33.80053 125 SER A CA 1
ATOM 819 C C . SER A 1 125 ? 28.87669 29.90714 -24.92408 1.000 35.54925 125 SER A C 1
ATOM 820 O O . SER A 1 125 ? 29.83910 29.14699 -25.08675 1.000 37.53332 125 SER A O 1
ATOM 823 N N . THR A 1 126 ? 29.03758 31.16814 -24.52305 1.000 24.15922 126 THR A N 1
ATOM 824 C CA . THR A 1 126 ? 30.39510 31.66491 -24.32573 1.000 29.52997 126 THR A CA 1
ATOM 825 C C . THR A 1 126 ? 30.89313 31.44269 -22.90450 1.000 29.62424 126 THR A C 1
ATOM 826 O O . THR A 1 126 ? 32.04358 31.03847 -22.72069 1.000 34.06665 126 THR A O 1
ATOM 830 N N . MET A 1 127 ? 30.06002 31.67250 -21.88448 1.000 27.06592 127 MET A N 1
ATOM 831 C CA . MET A 1 127 ? 30.53417 31.56660 -20.50767 1.000 24.98483 127 MET A CA 1
ATOM 832 C C . MET A 1 127 ? 29.89375 30.43461 -19.70602 1.000 28.53320 127 MET A C 1
ATOM 833 O O . MET A 1 127 ? 30.27728 30.22860 -18.54695 1.000 30.12089 127 MET A O 1
ATOM 838 N N . GLY A 1 128 ? 28.96948 29.66893 -20.28864 1.000 26.15956 128 GLY A N 1
ATOM 839 C CA . GLY A 1 128 ? 28.46777 28.46578 -19.64677 1.000 24.79786 128 GLY A CA 1
ATOM 840 C C . GLY A 1 128 ? 27.29188 28.66384 -18.71603 1.000 25.16684 128 GLY A C 1
ATOM 841 O O . GLY A 1 128 ? 26.83211 27.68995 -18.11399 1.000 26.10944 128 GLY A O 1
ATOM 842 N N . ASP A 1 129 ? 26.80327 29.89085 -18.55954 1.000 24.26613 129 ASP A N 1
ATOM 843 C CA . ASP A 1 129 ? 25.62952 30.16590 -17.74146 1.000 24.72826 129 ASP A CA 1
ATOM 844 C C . ASP A 1 129 ? 25.07065 31.50571 -18.20512 1.000 22.79397 129 ASP A C 1
ATOM 845 O O . ASP A 1 129 ? 25.58656 32.11579 -19.14701 1.000 20.98242 129 ASP A O 1
ATOM 850 N N . ILE A 1 130 ? 23.99902 31.95508 -17.55848 1.000 21.88444 130 ILE A N 1
ATOM 851 C CA . ILE A 1 130 ? 23.37353 33.21892 -17.96271 1.000 20.72782 130 ILE A CA 1
ATOM 852 C C . ILE A 1 130 ? 23.22916 34.13097 -16.74824 1.000 19.43433 130 ILE A C 1
ATOM 853 O O . ILE A 1 130 ? 23.12156 33.64744 -15.61148 1.000 20.64225 130 ILE A O 1
ATOM 858 N N . PRO A 1 131 ? 23.26111 35.44768 -16.93299 1.000 19.76940 131 PRO A N 1
ATOM 859 C CA . PRO A 1 131 ? 23.23431 36.36229 -15.78767 1.000 19.28321 131 PRO A CA 1
ATOM 860 C C . PRO A 1 131 ? 21.84420 36.49558 -15.18643 1.000 19.75221 131 PRO A C 1
ATOM 861 O O . PRO A 1 131 ? 20.82698 36.30039 -15.84678 1.000 21.07102 131 PRO A O 1
ATOM 865 N N . THR A 1 132 ? 21.81996 36.84422 -13.89844 1.000 17.66255 132 THR A N 1
ATOM 866 C CA . THR A 1 132 ? 20.58316 37.22234 -13.23971 1.000 17.67503 132 THR A CA 1
ATOM 867 C C . THR A 1 132 ? 20.49021 38.72623 -13.01847 1.000 19.09647 132 THR A C 1
ATOM 868 O O . THR A 1 132 ? 19.47657 39.20143 -12.49616 1.000 19.96788 132 THR A O 1
ATOM 872 N N . TYR A 1 133 ? 21.50512 39.48690 -13.42889 1.000 16.52821 133 TYR A N 1
ATOM 873 C CA . TYR A 1 133 ? 21.52089 40.94158 -13.31282 1.000 18.99676 133 TYR A CA 1
ATOM 874 C C . TYR A 1 133 ? 21.49835 41.56759 -14.69887 1.000 18.46198 133 TYR A C 1
ATOM 875 O O . TYR A 1 133 ? 22.18190 41.09043 -15.60969 1.000 18.92795 133 TYR A O 1
ATOM 884 N N . MET A 1 134 ? 20.72223 42.64018 -14.85532 1.000 15.13955 134 MET A N 1
ATOM 885 C CA . MET A 1 134 ? 20.64386 43.34542 -16.12894 1.000 16.12108 134 MET A CA 1
ATOM 886 C C . MET A 1 134 ? 20.60837 44.84316 -15.86755 1.000 17.67596 134 MET A C 1
ATOM 887 O O . MET A 1 134 ? 20.24686 45.29456 -14.78021 1.000 15.57719 134 MET A O 1
ATOM 892 N N . ARG A 1 135 ? 20.99507 45.60696 -16.89016 1.000 14.70095 135 ARG A N 1
ATOM 893 C CA . ARG A 1 135 ? 20.86542 47.05554 -16.89796 1.000 16.33957 135 ARG A CA 1
ATOM 894 C C . ARG A 1 135 ? 20.09456 47.47804 -18.13603 1.000 14.57201 135 ARG A C 1
ATOM 895 O O . ARG A 1 135 ? 20.43577 47.06256 -19.25396 1.000 17.76277 135 ARG A O 1
ATOM 903 N N . PRO A 1 136 ? 19.02875 48.25781 -17.99115 1.000 15.77023 136 PRO A N 1
ATOM 904 C CA . PRO A 1 136 ? 18.24115 48.68043 -19.15984 1.000 15.43275 136 PRO A CA 1
ATOM 905 C C . PRO A 1 136 ? 19.00837 49.69851 -19.98125 1.000 19.07569 136 PRO A C 1
ATOM 906 O O . PRO A 1 136 ? 19.65291 50.59310 -19.41282 1.000 19.16978 136 PRO A O 1
ATOM 910 N N . PRO A 1 137 ? 18.99828 49.57225 -21.30821 1.000 16.95808 137 PRO A N 1
ATOM 911 C CA . PRO A 1 137 ? 19.54420 50.63939 -22.15696 1.000 18.20567 137 PRO A CA 1
ATOM 912 C C . PRO A 1 137 ? 18.95712 52.00342 -21.79920 1.000 17.67237 137 PRO A C 1
ATOM 913 O O . PRO A 1 137 ? 17.74219 52.16545 -21.65220 1.000 18.25713 137 PRO A O 1
ATOM 917 N N . TYR A 1 138 ? 19.85029 52.98043 -21.62935 1.000 15.60742 138 TYR A N 1
ATOM 918 C CA . TYR A 1 138 ? 19.52763 54.36321 -21.29205 1.000 16.56103 138 TYR A CA 1
ATOM 919 C C . TYR A 1 138 ? 18.84452 54.49173 -19.94845 1.000 19.54875 138 TYR A C 1
ATOM 920 O O . TYR A 1 138 ? 18.29186 55.55881 -19.65151 1.000 20.29097 138 TYR A O 1
ATOM 929 N N . PHE A 1 139 ? 18.85786 53.43325 -19.12802 1.000 16.84493 139 PHE A N 1
ATOM 930 C CA . PHE A 1 139 ? 18.06777 53.33703 -17.88827 1.000 18.90263 139 PHE A CA 1
ATOM 931 C C . PHE A 1 139 ? 16.55734 53.45647 -18.14052 1.000 22.55639 139 PHE A C 1
ATOM 932 O O . PHE A 1 139 ? 15.78863 53.72261 -17.21076 1.000 26.68890 139 PHE A O 1
ATOM 940 N N . ASP A 1 140 ? 16.09335 53.25843 -19.36945 1.000 20.64308 140 ASP A N 1
ATOM 941 C CA . ASP A 1 140 ? 14.67643 53.44351 -19.66981 1.000 18.28583 140 ASP A CA 1
ATOM 942 C C . ASP A 1 140 ? 13.87635 52.25352 -19.15342 1.000 20.75757 140 ASP A C 1
ATOM 943 O O . ASP A 1 140 ? 14.12985 51.11368 -19.55635 1.000 18.42499 140 ASP A O 1
ATOM 948 N N . VAL A 1 141 ? 12.88838 52.51154 -18.29045 1.000 23.23925 141 VAL A N 1
ATOM 949 C CA . VAL A 1 141 ? 11.99275 51.46164 -17.81419 1.000 18.47518 141 VAL A CA 1
ATOM 950 C C . VAL A 1 141 ? 10.55600 51.96489 -17.84335 1.000 22.79312 141 VAL A C 1
ATOM 951 O O . VAL A 1 141 ? 10.28948 53.16600 -17.85968 1.000 23.17184 141 VAL A O 1
ATOM 955 N N . ASN A 1 142 ? 9.62517 51.01649 -17.87745 1.000 22.53670 142 ASN A N 1
ATOM 956 C CA . ASN A 1 142 ? 8.21020 51.28498 -17.64979 1.000 22.43757 142 ASN A CA 1
ATOM 957 C C . ASN A 1 142 ? 7.64544 50.05453 -16.95806 1.000 26.43471 142 ASN A C 1
ATOM 958 O O . ASN A 1 142 ? 8.37211 49.09388 -16.68748 1.000 21.15380 142 ASN A O 1
ATOM 963 N N . ASP A 1 143 ? 6.34668 50.07848 -16.64403 1.000 25.61390 143 ASP A N 1
ATOM 964 C CA . ASP A 1 143 ? 5.76713 48.94012 -15.93323 1.000 27.87811 143 ASP A CA 1
ATOM 965 C C . ASP A 1 143 ? 5.93698 47.64736 -16.72042 1.000 25.79376 143 ASP A C 1
ATOM 966 O O . ASP A 1 143 ? 6.23070 46.59549 -16.14156 1.000 24.71878 143 ASP A O 1
ATOM 971 N N . LEU A 1 144 ? 5.76305 47.70570 -18.04293 1.000 25.58492 144 LEU A N 1
ATOM 972 C CA . LEU A 1 144 ? 5.85948 46.49163 -18.84565 1.000 23.87705 144 LEU A CA 1
ATOM 973 C C . LEU A 1 144 ? 7.25478 45.89505 -18.75938 1.000 26.60955 144 LEU A C 1
ATOM 974 O O . LEU A 1 144 ? 7.41670 44.67940 -18.59432 1.000 24.94595 144 LEU A O 1
ATOM 979 N N . THR A 1 145 ? 8.27467 46.74341 -18.87925 1.000 21.00626 145 THR A N 1
ATOM 980 C CA . THR A 1 145 ? 9.65400 46.28275 -18.76713 1.000 18.80455 145 THR A CA 1
ATOM 981 C C . THR A 1 145 ? 9.90334 45.61651 -17.42214 1.000 23.87922 145 THR A C 1
ATOM 982 O O . THR A 1 145 ? 10.50167 44.53723 -17.34962 1.000 21.90846 145 THR A O 1
ATOM 986 N N . LEU A 1 146 ? 9.45665 46.25468 -16.33876 1.000 22.07305 146 LEU A N 1
ATOM 987 C CA . LEU A 1 146 ? 9.68995 45.68348 -15.01961 1.000 23.21356 146 LEU A CA 1
ATOM 988 C C . LEU A 1 146 ? 8.93005 44.38179 -14.83700 1.000 23.57876 146 LEU A C 1
ATOM 989 O O . LEU A 1 146 ? 9.42822 43.46560 -14.16888 1.000 25.25378 146 LEU A O 1
ATOM 994 N N . GLN A 1 147 ? 7.74220 44.26972 -15.44442 1.000 22.51861 147 GLN A N 1
ATOM 995 C CA . GLN A 1 147 ? 7.00582 43.01217 -15.39351 1.000 24.50273 147 GLN A CA 1
ATOM 996 C C . GLN A 1 147 ? 7.77944 41.89427 -16.08299 1.000 26.56099 147 GLN A C 1
ATOM 997 O O . GLN A 1 147 ? 7.84657 40.77214 -15.56543 1.000 24.77641 147 GLN A O 1
ATOM 1003 N N . VAL A 1 148 ? 8.38350 42.18207 -17.24255 1.000 25.38696 148 VAL A N 1
ATOM 1004 C CA . VAL A 1 148 ? 9.20202 41.17276 -17.91360 1.000 20.11034 148 VAL A CA 1
ATOM 1005 C C . VAL A 1 148 ? 10.35340 40.74114 -17.01536 1.000 22.12084 148 VAL A C 1
ATOM 1006 O O . VAL A 1 148 ? 10.65378 39.54675 -16.89184 1.000 24.02453 148 VAL A O 1
ATOM 1010 N N . MET A 1 149 ? 11.03986 41.71121 -16.40104 1.000 19.50724 149 MET A N 1
ATOM 1011 C CA . MET A 1 149 ? 12.21531 41.36203 -15.60697 1.000 19.84640 149 MET A CA 1
ATOM 1012 C C . MET A 1 149 ? 11.81839 40.55147 -14.38134 1.000 22.37118 149 MET A C 1
ATOM 1013 O O . MET A 1 149 ? 12.52365 39.61223 -14.00175 1.000 23.42206 149 MET A O 1
ATOM 1018 N N A SER A 1 150 ? 10.68762 40.89517 -13.75593 0.547 23.23266 150 SER A N 1
ATOM 1019 N N B SER A 1 150 ? 10.67763 40.88241 -13.76894 0.453 23.27880 150 SER A N 1
ATOM 1020 C CA A SER A 1 150 ? 10.14560 40.06128 -12.68676 0.547 24.51451 150 SER A CA 1
ATOM 1021 C CA B SER A 1 150 ? 10.15302 40.06238 -12.68125 0.453 24.56606 150 SER A CA 1
ATOM 1022 C C A SER A 1 150 ? 9.86276 38.64954 -13.18655 0.547 29.12951 150 SER A C 1
ATOM 1023 C C B SER A 1 150 ? 9.81884 38.65337 -13.16168 0.453 29.10403 150 SER A C 1
ATOM 1024 O O A SER A 1 150 ? 10.26098 37.66250 -12.55677 0.547 27.69111 150 SER A O 1
ATOM 1025 O O B SER A 1 150 ? 10.14151 37.66923 -12.48620 0.453 27.68409 150 SER A O 1
ATOM 1030 N N . ASP A 1 151 ? 9.17652 38.53745 -14.32958 1.000 26.34293 151 ASP A N 1
ATOM 1031 C CA . ASP A 1 151 ? 8.79925 37.22735 -14.85974 1.000 25.28898 151 ASP A CA 1
ATOM 1032 C C . ASP A 1 151 ? 10.01034 36.38664 -15.25607 1.000 29.60416 151 ASP A C 1
ATOM 1033 O O . ASP A 1 151 ? 9.96285 35.15415 -15.16019 1.000 26.61137 151 ASP A O 1
ATOM 1038 N N . LEU A 1 152 ? 11.08366 37.01506 -15.73373 1.000 27.31631 152 LEU A N 1
ATOM 1039 C CA . LEU A 1 152 ? 12.27769 36.29232 -16.15818 1.000 27.26950 152 LEU A CA 1
ATOM 1040 C C . LEU A 1 152 ? 13.30462 36.11408 -15.04568 1.000 27.18713 152 LEU A C 1
ATOM 1041 O O . LEU A 1 152 ? 14.30042 35.40926 -15.25289 1.000 27.35795 152 LEU A O 1
ATOM 1046 N N . GLY A 1 153 ? 13.10626 36.74518 -13.88993 1.000 21.82696 153 GLY A N 1
ATOM 1047 C CA . GLY A 1 153 ? 14.03779 36.60776 -12.79015 1.000 24.55824 153 GLY A CA 1
ATOM 1048 C C . GLY A 1 153 ? 15.30529 37.42731 -12.93943 1.000 29.14540 153 GLY A C 1
ATOM 1049 O O . GLY A 1 153 ? 16.40227 36.92382 -12.67926 1.000 24.78511 153 GLY A O 1
ATOM 1050 N N . TYR A 1 154 ? 15.17443 38.68995 -13.34292 1.000 19.25468 154 TYR A N 1
ATOM 1051 C CA . TYR A 1 154 ? 16.31152 39.59991 -13.44837 1.000 17.29044 154 TYR A CA 1
ATOM 1052 C C . TYR A 1 154 ? 16.25327 40.67817 -12.38051 1.000 20.16681 154 TYR A C 1
ATOM 1053 O O . TYR A 1 154 ? 15.21310 41.32329 -12.19146 1.000 20.56642 154 TYR A O 1
ATOM 1062 N N . HIS A 1 155 ? 17.38661 40.90061 -11.71890 1.000 20.87381 155 HIS A N 1
ATOM 1063 C CA . HIS A 1 155 ? 17.59071 42.11717 -10.94729 1.000 17.75247 155 HIS A CA 1
ATOM 1064 C C . HIS A 1 155 ? 17.88437 43.26378 -11.90757 1.000 21.58187 155 HIS A C 1
ATOM 1065 O O . HIS A 1 155 ? 18.71113 43.11866 -12.81155 1.000 20.67164 155 HIS A O 1
ATOM 1072 N N . VAL A 1 156 ? 17.23088 44.40512 -11.70065 1.000 17.60771 156 VAL A N 1
ATOM 1073 C CA . VAL A 1 156 ? 17.32493 45.55042 -12.60438 1.000 15.80103 156 VAL A CA 1
ATOM 1074 C C . VAL A 1 156 ? 18.22181 46.60880 -11.96962 1.000 19.36695 156 VAL A C 1
ATOM 1075 O O . VAL A 1 156 ? 17.88385 47.16372 -10.91949 1.000 19.61708 156 VAL A O 1
ATOM 1079 N N . VAL A 1 157 ? 19.34479 46.92751 -12.61707 1.000 18.52799 157 VAL A N 1
ATOM 1080 C CA . VAL A 1 157 ? 20.35905 47.80651 -12.03627 1.000 16.58019 157 VAL A CA 1
ATOM 1081 C C . VAL A 1 157 ? 20.47676 49.05204 -12.89777 1.000 19.81375 157 VAL A C 1
ATOM 1082 O O . VAL A 1 157 ? 20.68968 48.94853 -14.10901 1.000 19.05055 157 VAL A O 1
ATOM 1086 N N . THR A 1 158 ? 20.34514 50.22862 -12.28146 1.000 18.20587 158 THR A N 1
ATOM 1087 C CA . THR A 1 158 ? 20.74617 51.42538 -13.01274 1.000 20.48368 158 THR A CA 1
ATOM 1088 C C . THR A 1 158 ? 22.02441 51.96193 -12.37178 1.000 21.13650 158 THR A C 1
ATOM 1089 O O . THR A 1 158 ? 23.04110 51.27302 -12.44989 1.000 20.26955 158 THR A O 1
ATOM 1093 N N . ALA A 1 159 ? 22.02177 53.14924 -11.75614 1.000 17.82523 159 ALA A N 1
ATOM 1094 C CA . ALA A 1 159 ? 23.27545 53.69601 -11.23231 1.000 20.74077 159 ALA A CA 1
ATOM 1095 C C . ALA A 1 159 ? 22.99437 54.85173 -10.28012 1.000 22.12244 159 ALA A C 1
ATOM 1096 O O . ALA A 1 159 ? 21.93106 55.47286 -10.33059 1.000 21.23320 159 ALA A O 1
ATOM 1098 N N . SER A 1 160 ? 23.96781 55.13151 -9.40254 1.000 17.54821 160 SER A N 1
ATOM 1099 C CA . SER A 1 160 ? 23.93134 56.33042 -8.56353 1.000 18.73579 160 SER A CA 1
ATOM 1100 C C . SER A 1 160 ? 25.12434 57.24613 -8.79796 1.000 19.89045 160 SER A C 1
ATOM 1101 O O . SER A 1 160 ? 25.24073 58.28782 -8.13116 1.000 18.72686 160 SER A O 1
ATOM 1104 N N . ILE A 1 161 ? 26.02248 56.87339 -9.70394 1.000 17.27841 161 ILE A N 1
ATOM 1105 C CA . ILE A 1 161 ? 27.04828 57.75218 -10.25272 1.000 18.26225 161 ILE A CA 1
ATOM 1106 C C . ILE A 1 161 ? 27.03177 57.55080 -11.75886 1.000 18.50690 161 ILE A C 1
ATOM 1107 O O . ILE A 1 161 ? 27.11928 56.41665 -12.23235 1.000 21.56474 161 ILE A O 1
ATOM 1112 N N . ASP A 1 162 ? 26.94724 58.63341 -12.51606 1.000 19.88219 162 ASP A N 1
ATOM 1113 C CA . ASP A 1 162 ? 26.95468 58.51741 -13.97036 1.000 19.01013 162 ASP A CA 1
ATOM 1114 C C . ASP A 1 162 ? 28.05891 59.42162 -14.50090 1.000 22.53311 162 ASP A C 1
ATOM 1115 O O . ASP A 1 162 ? 27.95389 60.64689 -14.40782 1.000 20.64026 162 ASP A O 1
ATOM 1120 N N . THR A 1 163 ? 29.11827 58.82203 -15.05599 1.000 17.74326 163 THR A N 1
ATOM 1121 C CA . THR A 1 163 ? 30.26153 59.61338 -15.50945 1.000 20.19560 163 THR A CA 1
ATOM 1122 C C . THR A 1 163 ? 29.94586 60.45639 -16.73797 1.000 20.51200 163 THR A C 1
ATOM 1123 O O . THR A 1 163 ? 30.68705 61.40605 -17.02663 1.000 19.83951 163 THR A O 1
ATOM 1127 N N . LYS A 1 164 ? 28.89124 60.11520 -17.47906 1.000 17.36003 164 LYS A N 1
ATOM 1128 C CA . LYS A 1 164 ? 28.61273 60.74910 -18.76942 1.000 22.58353 164 LYS A CA 1
ATOM 1129 C C . LYS A 1 164 ? 29.83899 60.68527 -19.67631 1.000 22.10435 164 LYS A C 1
ATOM 1130 O O . LYS A 1 164 ? 30.10889 61.59743 -20.45725 1.000 22.22455 164 LYS A O 1
ATOM 1136 N N . ASP A 1 165 ? 30.59148 59.58358 -19.57535 1.000 17.94535 165 ASP A N 1
ATOM 1137 C CA . ASP A 1 165 ? 31.84133 59.47699 -20.31978 1.000 18.77145 165 ASP A CA 1
ATOM 1138 C C . ASP A 1 165 ? 31.62267 59.45255 -21.82792 1.000 23.15344 165 ASP A C 1
ATOM 1139 O O . ASP A 1 165 ? 32.51342 59.87437 -22.56790 1.000 23.32560 165 ASP A O 1
ATOM 1144 N N . TYR A 1 166 ? 30.44875 59.01178 -22.29401 1.000 23.55644 166 TYR A N 1
ATOM 1145 C CA . TYR A 1 166 ? 30.17962 58.98420 -23.72889 1.000 22.55364 166 TYR A CA 1
ATOM 1146 C C . TYR A 1 166 ? 30.26262 60.37936 -24.34015 1.000 28.37964 166 TYR A C 1
ATOM 1147 O O . TYR A 1 166 ? 30.56125 60.52171 -25.53019 1.000 28.57739 166 TYR A O 1
ATOM 1156 N N . ASN A 1 167 ? 30.02152 61.41662 -23.54212 1.000 22.89903 167 ASN A N 1
ATOM 1157 C CA . ASN A 1 167 ? 30.00273 62.79767 -24.01271 1.000 21.90170 167 ASN A CA 1
ATOM 1158 C C . ASN A 1 167 ? 31.30674 63.53612 -23.73881 1.000 29.66071 167 ASN A C 1
ATOM 1159 O O . ASN A 1 167 ? 31.39356 64.74173 -24.00561 1.000 25.88783 167 ASN A O 1
ATOM 1164 N N . HIS A 1 168 ? 32.31666 62.85205 -23.20066 1.000 21.54046 168 HIS A N 1
ATOM 1165 C CA . HIS A 1 168 ? 3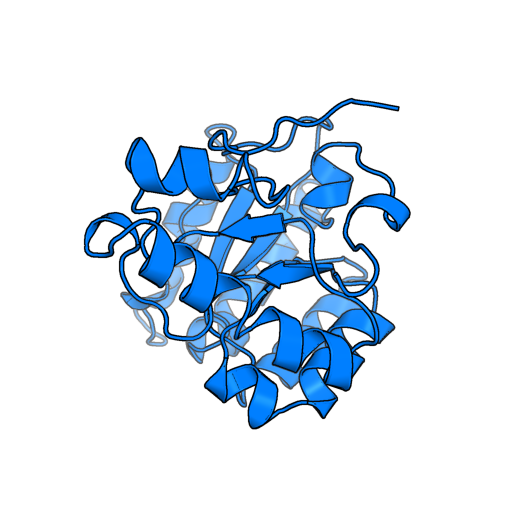3.58331 63.48033 -22.84868 1.000 20.29695 168 HIS A CA 1
ATOM 1166 C C . HIS A 1 168 ? 34.75788 62.65434 -23.35447 1.000 25.58527 168 HIS A C 1
ATOM 1167 O O . HIS A 1 168 ? 35.82999 62.65708 -22.74787 1.000 22.78634 168 HIS A O 1
ATOM 1174 N N . ASN A 1 169 ? 34.56638 61.94819 -24.46908 1.000 24.40252 169 ASN A N 1
ATOM 1175 C CA . ASN A 1 169 ? 35.54017 60.96457 -24.95178 1.000 25.25726 169 ASN A CA 1
ATOM 1176 C C . ASN A 1 169 ? 36.61657 61.65128 -25.79589 1.000 26.55081 169 ASN A C 1
ATOM 1177 O O . ASN A 1 169 ? 36.78292 61.40616 -26.99372 1.000 25.76109 169 ASN A O 1
ATOM 1182 N N . SER A 1 170 ? 37.36676 62.52895 -25.13261 1.000 26.27108 170 SER A N 1
ATOM 1183 C CA . SER A 1 170 ? 38.53639 63.14931 -25.73724 1.000 28.92848 170 SER A CA 1
ATOM 1184 C C . SER A 1 170 ? 39.48776 63.52752 -24.61638 1.000 32.52464 170 SER A C 1
ATOM 1185 O O . SER A 1 170 ? 39.03655 63.78064 -23.49409 1.000 30.23393 170 SER A O 1
ATOM 1188 N N . PRO A 1 171 ? 40.79792 63.56800 -24.87702 1.000 30.78737 171 PRO A N 1
ATOM 1189 C CA . PRO A 1 171 ? 41.75229 63.88686 -23.80055 1.000 31.05405 171 PRO A CA 1
ATOM 1190 C C . PRO A 1 171 ? 41.44319 65.17106 -23.04850 1.000 30.95251 171 PRO A C 1
ATOM 1191 O O . PRO A 1 171 ? 41.66661 65.23465 -21.83425 1.000 34.09065 171 PRO A O 1
ATOM 1195 N N . ASP A 1 172 ? 40.93347 66.19669 -23.73025 1.000 34.84962 172 ASP A N 1
ATOM 1196 C CA . ASP A 1 172 ? 40.67900 67.46442 -23.06144 1.000 38.52973 172 ASP A CA 1
ATOM 1197 C C . ASP A 1 172 ? 39.34729 67.49640 -22.32322 1.000 43.86807 172 ASP A C 1
ATOM 1198 O O . ASP A 1 172 ? 39.16910 68.34323 -21.43933 1.000 42.91927 172 ASP A O 1
ATOM 1203 N N . LEU A 1 173 ? 38.42527 66.58498 -22.63159 1.000 27.72877 173 LEU A N 1
ATOM 1204 C CA . LEU A 1 173 ? 37.12824 66.57166 -21.96943 1.000 27.45880 173 LEU A CA 1
ATOM 1205 C C . LEU A 1 173 ? 37.01726 65.55546 -20.84032 1.000 28.96645 173 LEU A C 1
ATOM 1206 O O . LEU A 1 173 ? 36.17368 65.73200 -19.95669 1.000 26.66656 173 LEU A O 1
ATOM 1211 N N . ILE A 1 174 ? 37.83097 64.49699 -20.84507 1.000 24.69408 174 ILE A N 1
ATOM 1212 C CA . ILE A 1 174 ? 37.54955 63.36962 -19.96242 1.000 24.61266 174 ILE A CA 1
ATOM 1213 C C . ILE A 1 174 ? 37.64143 63.75537 -18.48484 1.000 22.29167 174 ILE A C 1
ATOM 1214 O O . ILE A 1 174 ? 36.97123 63.14501 -17.64816 1.000 21.64099 174 ILE A O 1
ATOM 1219 N N . SER A 1 175 ? 38.39879 64.80356 -18.14106 1.000 29.04322 175 SER A N 1
ATOM 1220 C CA . SER A 1 175 ? 38.46432 65.20727 -16.73532 1.000 33.16998 175 SER A CA 1
ATOM 1221 C C . SER A 1 175 ? 37.10312 65.65459 -16.20281 1.000 27.56574 175 SER A C 1
ATOM 1222 O O . SER A 1 175 ? 36.85460 65.56891 -14.99391 1.000 25.96360 175 SER A O 1
ATOM 1225 N N . GLN A 1 176 ? 36.20572 66.12634 -17.07569 1.000 23.21133 176 GLN A N 1
ATOM 1226 C CA . GLN A 1 176 ? 34.87688 66.50684 -16.60832 1.000 25.29404 176 GLN A CA 1
ATOM 1227 C C . GLN A 1 176 ? 34.07396 65.29951 -16.13749 1.000 24.32039 176 GLN A C 1
ATOM 1228 O O . GLN A 1 176 ? 33.21212 65.43255 -15.25682 1.000 22.07239 176 GLN A O 1
ATOM 1234 N N . SER A 1 177 ? 34.32680 64.12573 -16.71919 1.000 17.45890 177 SER A N 1
ATOM 1235 C CA . SER A 1 177 ? 33.68955 62.91019 -16.22273 1.000 18.94824 177 SER A CA 1
ATOM 1236 C C . SER A 1 177 ? 34.22856 62.54114 -14.85232 1.000 19.95031 177 SER A C 1
ATOM 1237 O O . SER A 1 177 ? 33.48591 62.05611 -13.99216 1.000 19.13610 177 SER A O 1
ATOM 1240 N N . TYR A 1 178 ? 35.52274 62.75292 -14.63343 1.000 20.17522 178 TYR A N 1
ATOM 1241 C CA . TYR A 1 178 ? 36.06824 62.50103 -13.30989 1.000 20.98984 178 TYR A CA 1
ATOM 1242 C C . TYR A 1 178 ? 35.47726 63.46538 -12.28419 1.000 19.34724 178 TYR A C 1
ATOM 1243 O O . TYR A 1 178 ? 35.15665 63.05901 -11.15925 1.000 22.82252 178 TYR A O 1
ATOM 1252 N N . ASP A 1 179 ? 35.31152 64.74441 -12.64865 1.000 20.77938 179 ASP A N 1
ATOM 1253 C CA . ASP A 1 179 ? 34.71420 65.68992 -11.70195 1.000 21.86562 179 ASP A CA 1
ATOM 1254 C C . ASP A 1 179 ? 33.30351 65.27174 -11.32157 1.000 23.46183 179 ASP A C 1
ATOM 1255 O O . ASP A 1 179 ? 32.90812 65.38253 -10.15540 1.000 21.45629 179 ASP A O 1
ATOM 1260 N N . LYS A 1 180 ? 32.51837 64.80958 -12.29594 1.000 19.85125 180 LYS A N 1
ATOM 1261 C CA . LYS A 1 180 ? 31.17566 64.33825 -11.97387 1.000 21.04245 180 LYS A CA 1
ATOM 1262 C C . LYS A 1 180 ? 31.23828 63.09593 -11.09440 1.000 20.20980 180 LYS A C 1
ATOM 1263 O O . LYS A 1 180 ? 30.45948 62.95569 -10.14335 1.000 19.78903 180 LYS A O 1
ATOM 1269 N N . PHE A 1 181 ? 32.15674 62.17990 -11.40868 1.000 19.06340 181 PHE A N 1
ATOM 1270 C CA . PHE A 1 181 ? 32.34068 60.98133 -10.60024 1.000 16.46328 181 PHE A CA 1
ATOM 1271 C C . PHE A 1 181 ? 32.61526 61.33309 -9.14366 1.000 17.28067 181 PHE A C 1
ATOM 1272 O O . PHE A 1 181 ? 31.96059 60.80780 -8.23551 1.000 18.00352 181 PHE A O 1
ATOM 1280 N N . VAL A 1 182 ? 33.58500 62.22144 -8.89912 1.000 17.10727 182 VAL A N 1
ATOM 1281 C CA . VAL A 1 182 ? 33.96675 62.55057 -7.52703 1.000 17.56701 182 VAL A CA 1
ATOM 1282 C C . VAL A 1 182 ? 32.81595 63.22130 -6.79307 1.000 18.88866 182 VAL A C 1
ATOM 1283 O O . VAL A 1 182 ? 32.54007 62.92527 -5.62148 1.000 19.71378 182 VAL A O 1
ATOM 1287 N N . THR A 1 183 ? 32.14057 64.15038 -7.46386 1.000 18.20353 183 THR A N 1
ATOM 1288 C CA . THR A 1 183 ? 31.04731 64.87134 -6.82614 1.000 16.12231 183 THR A CA 1
ATOM 1289 C C . THR A 1 183 ? 29.91564 63.92110 -6.43744 1.000 18.71706 183 THR A C 1
ATOM 1290 O O . THR A 1 183 ? 29.38029 63.99637 -5.32386 1.000 17.75693 183 THR A O 1
ATOM 1294 N N . GLU A 1 184 ? 29.55467 62.99914 -7.33269 1.000 15.57154 184 GLU A N 1
ATOM 1295 C CA . GLU A 1 184 ? 28.47044 62.07319 -7.02090 1.000 18.69990 184 GLU A CA 1
ATOM 1296 C C . GLU A 1 184 ? 28.90364 61.02054 -6.00066 1.000 20.03254 184 GLU A C 1
ATOM 1297 O O . GLU A 1 184 ? 28.09612 60.58913 -5.16651 1.000 17.53024 184 GLU A O 1
ATOM 1303 N N . LEU A 1 185 ? 30.17895 60.63711 -6.01758 1.000 17.71208 185 LEU A N 1
ATOM 1304 C CA . LEU A 1 185 ? 30.70105 59.76388 -4.96949 1.000 17.47544 185 LEU A CA 1
ATOM 1305 C C . LEU A 1 185 ? 30.63519 60.44890 -3.60314 1.000 17.88774 185 LEU A C 1
ATOM 1306 O O . LEU A 1 185 ? 30.23368 59.83233 -2.60669 1.000 18.25544 185 LEU A O 1
ATOM 1311 N N . ASN A 1 186 ? 31.01131 61.73360 -3.53967 1.000 17.40321 186 ASN A N 1
ATOM 1312 C CA . ASN A 1 186 ? 30.89349 62.48189 -2.28840 1.000 16.29061 186 ASN A CA 1
ATOM 1313 C C . ASN A 1 186 ? 29.44181 62.59892 -1.83447 1.000 21.98731 186 ASN A C 1
ATOM 1314 O O . ASN A 1 186 ? 29.16964 62.70143 -0.62529 1.000 19.74922 186 ASN A O 1
ATOM 1319 N N A ASN A 1 187 ? 28.49772 62.59176 -2.77897 0.487 19.64864 187 ASN A N 1
ATOM 1320 N N B ASN A 1 187 ? 28.50117 62.59604 -2.77627 0.513 19.62448 187 ASN A N 1
ATOM 1321 C CA A ASN A 1 187 ? 27.07659 62.63626 -2.45506 0.487 21.39707 187 ASN A CA 1
ATOM 1322 C CA B ASN A 1 187 ? 27.08688 62.66037 -2.43808 0.513 21.36735 187 ASN A CA 1
ATOM 1323 C C A ASN A 1 187 ? 26.53964 61.31136 -1.95244 0.487 21.03955 187 ASN A C 1
ATOM 1324 C C B ASN A 1 187 ? 26.52679 61.30775 -2.01663 0.513 21.01230 187 ASN A C 1
ATOM 1325 O O A ASN A 1 187 ? 25.34966 61.22763 -1.63025 0.487 19.68709 187 ASN A O 1
ATOM 1326 O O B ASN A 1 187 ? 25.31840 61.20295 -1.78484 0.513 19.53394 187 ASN A O 1
ATOM 1335 N N . GLY A 1 188 ? 27.36849 60.28002 -1.90485 1.000 16.41453 188 GLY A N 1
ATOM 1336 C CA . GLY A 1 188 ? 26.93405 58.97109 -1.48253 1.000 18.02818 188 GLY A CA 1
ATOM 1337 C C . GLY A 1 188 ? 26.61477 58.01558 -2.60661 1.000 19.00205 188 GLY A C 1
ATOM 1338 O O . GLY A 1 188 ? 26.20334 56.88090 -2.33069 1.000 21.43513 188 GLY A O 1
ATOM 1339 N N . GLY A 1 189 ? 26.76960 58.43592 -3.85964 1.000 18.53685 189 GLY A N 1
ATOM 1340 C CA . GLY A 1 189 ? 26.67212 57.48843 -4.95217 1.000 17.10908 189 GLY A CA 1
ATOM 1341 C C . GLY A 1 189 ? 27.73507 56.41513 -4.82455 1.000 21.48398 189 GLY A C 1
ATOM 1342 O O . GLY A 1 189 ? 28.83618 56.65387 -4.32810 1.000 19.07363 189 GLY A O 1
ATOM 1343 N N . ASN A 1 190 ? 27.39538 55.19761 -5.25436 1.000 17.41864 190 ASN A N 1
ATOM 1344 C CA . ASN A 1 190 ? 28.35934 54.11696 -5.08415 1.000 18.63702 190 ASN A CA 1
ATOM 1345 C C . ASN A 1 190 ? 28.24232 53.05550 -6.16746 1.000 18.64182 190 ASN A C 1
ATOM 1346 O O . ASN A 1 190 ? 28.88337 52.00618 -6.05267 1.000 19.16389 190 ASN A O 1
ATOM 1351 N N . LEU A 1 191 ? 27.43187 53.27333 -7.19117 1.000 16.68391 191 LEU A N 1
ATOM 1352 C CA . LEU A 1 191 ? 27.22868 52.28863 -8.24670 1.000 13.40073 191 LEU A CA 1
ATOM 1353 C C . LEU A 1 191 ? 27.33921 53.08294 -9.54058 1.000 19.59046 191 LEU A C 1
ATOM 1354 O O . LEU A 1 191 ? 26.44248 53.86967 -9.86108 1.000 17.31214 191 LEU A O 1
ATOM 1359 N N . CYS A 1 192 ? 28.44614 52.90405 -10.25734 1.000 18.12523 192 CYS A N 1
ATOM 1360 C CA . CYS A 1 192 ? 28.93964 53.89409 -11.21001 1.000 18.65877 192 CYS A CA 1
ATOM 1361 C C . CYS A 1 192 ? 28.87596 53.39128 -12.64557 1.000 22.21078 192 CYS A C 1
ATOM 1362 O O . CYS A 1 192 ? 29.33989 52.28759 -12.94594 1.000 23.68307 192 CYS A O 1
ATOM 1365 N N . LEU A 1 193 ? 28.34914 54.23538 -13.53267 1.000 18.81840 193 LEU A N 1
ATOM 1366 C CA . LEU A 1 193 ? 28.18854 53.91350 -14.95117 1.000 18.48282 193 LEU A CA 1
ATOM 1367 C C . LEU A 1 193 ? 29.30744 54.54480 -15.78052 1.000 19.18578 193 LEU A C 1
ATOM 1368 O O . LEU A 1 193 ? 29.47557 55.76864 -15.77354 1.000 17.06382 193 LEU A O 1
ATOM 1373 N N . ALA A 1 194 ? 30.03790 53.71094 -16.52605 1.000 16.52405 194 ALA A N 1
ATOM 1374 C CA . ALA A 1 194 ? 30.92830 54.13089 -17.60746 1.000 17.32389 194 ALA A CA 1
ATOM 1375 C C . ALA A 1 194 ? 30.77515 53.14899 -18.77197 1.000 16.35250 194 ALA A C 1
ATOM 1376 O O . ALA A 1 194 ? 30.03571 52.16072 -18.68765 1.000 16.64248 194 ALA A O 1
ATOM 1378 N N . HIS A 1 195 ? 31.47798 53.40757 -19.87398 1.000 18.22337 195 HIS A N 1
ATOM 1379 C CA . HIS A 1 195 ? 31.34885 52.58154 -21.07566 1.000 18.02980 195 HIS A CA 1
ATOM 1380 C C . HIS A 1 195 ? 32.73799 52.17199 -21.53573 1.000 20.62188 195 HIS A C 1
ATOM 1381 O O . HIS A 1 195 ? 33.55202 53.03843 -21.86909 1.000 22.69014 195 HIS A O 1
ATOM 1388 N N . ASP A 1 196 ? 33.01826 50.85789 -21.57030 1.000 18.18554 196 ASP A N 1
ATOM 1389 C CA . ASP A 1 196 ? 34.34664 50.45628 -22.02001 1.000 19.96785 196 ASP A CA 1
ATOM 1390 C C . ASP A 1 196 ? 34.46484 50.43145 -23.54213 1.000 21.63480 196 ASP A C 1
ATOM 1391 O O . ASP A 1 196 ? 35.48141 49.98001 -24.06891 1.000 23.99712 196 ASP A O 1
ATOM 1396 N N . THR A 1 197 ? 33.44750 50.91448 -24.24911 1.000 20.41361 197 THR A N 1
ATOM 1397 C CA . THR A 1 197 ? 33.52673 51.21211 -25.67223 1.000 20.44256 197 THR A CA 1
ATOM 1398 C C . THR A 1 197 ? 34.24685 52.52780 -25.97090 1.000 23.07040 197 THR A C 1
ATOM 1399 O O . THR A 1 197 ? 34.55819 52.79013 -27.13843 1.000 23.81690 197 THR A O 1
ATOM 1403 N N . LYS A 1 198 ? 34.49601 53.36808 -24.96162 1.000 20.96855 198 LYS A N 1
ATOM 1404 C CA . LYS A 1 198 ? 35.05583 54.70012 -25.16373 1.000 19.31469 198 LYS A CA 1
ATOM 1405 C C . LYS A 1 198 ? 36.53705 54.69309 -24.80896 1.000 22.26929 198 LYS A C 1
ATOM 1406 O O . LYS A 1 198 ? 36.91061 54.31799 -23.69052 1.000 23.20333 198 LYS A O 1
ATOM 1412 N N . GLU A 1 199 ? 37.38182 55.09927 -25.76509 1.000 20.31647 199 GLU A N 1
ATOM 1413 C CA . GLU A 1 199 ? 38.82151 55.01628 -25.54097 1.000 19.20332 199 GLU A CA 1
ATOM 1414 C C . GLU A 1 199 ? 39.25537 55.77335 -24.29022 1.000 23.53945 199 GLU A C 1
ATOM 1415 O O . GLU A 1 199 ? 40.05013 55.25875 -23.49294 1.000 24.08329 199 GLU A O 1
ATOM 1421 N N . GLN A 1 200 ? 38.76684 57.00346 -24.10437 1.000 22.48449 200 GLN A N 1
ATOM 1422 C CA . GLN A 1 200 ? 39.26656 57.80284 -22.98592 1.000 20.87586 200 GLN A CA 1
ATOM 1423 C C . GLN A 1 200 ? 38.83833 57.24186 -21.64218 1.000 20.61999 200 GLN A C 1
ATOM 1424 O O . GLN A 1 200 ? 39.51791 57.48369 -20.63653 1.000 21.67868 200 GLN A O 1
ATOM 1430 N N . THR A 1 201 ? 37.73159 56.50122 -21.60298 1.000 19.38397 201 THR A N 1
ATOM 1431 C CA . THR A 1 201 ? 37.33145 55.84550 -20.36355 1.000 20.93161 201 THR A CA 1
ATOM 1432 C C . THR A 1 201 ? 38.37140 54.82503 -19.93545 1.000 21.03517 201 THR A C 1
ATOM 1433 O O . THR A 1 201 ? 38.76720 54.77514 -18.76230 1.000 21.33643 201 THR A O 1
ATOM 1437 N N . VAL A 1 202 ? 38.86182 54.03668 -20.89062 1.000 19.29796 202 VAL A N 1
ATOM 1438 C CA . VAL A 1 202 ? 39.83527 52.99510 -20.58503 1.000 20.51517 202 VAL A CA 1
ATOM 1439 C C . VAL A 1 202 ? 41.22779 53.58057 -20.37781 1.000 23.50113 202 VAL A C 1
ATOM 1440 O O . VAL A 1 202 ? 41.93981 53.20019 -19.43903 1.000 24.68754 202 VAL A O 1
ATOM 1444 N N . VAL A 1 203 ? 41.65715 54.50885 -21.23187 1.000 24.38075 203 VAL A N 1
ATOM 1445 C CA . VAL A 1 203 ? 43.05454 54.91467 -21.15087 1.000 26.25719 203 VAL A CA 1
ATOM 1446 C C . VAL A 1 203 ? 43.30596 55.98963 -20.09809 1.000 27.74917 203 VAL A C 1
ATOM 1447 O O . VAL A 1 203 ? 44.45464 56.14362 -19.66781 1.000 25.49228 203 VAL A O 1
ATOM 1451 N N . THR A 1 204 ? 42.26822 56.69453 -19.63040 1.000 24.23929 204 THR A N 1
ATOM 1452 C CA . THR A 1 204 ? 42.47774 57.77631 -18.66971 1.000 23.36900 204 THR A CA 1
ATOM 1453 C C . THR A 1 204 ? 41.54362 57.73198 -17.46500 1.000 23.61359 204 THR A C 1
ATOM 1454 O O . THR A 1 204 ? 42.00537 57.80769 -16.32240 1.000 24.79608 204 THR A O 1
ATOM 1458 N N . LEU A 1 205 ? 40.23122 57.64509 -17.70419 1.000 21.60445 205 LEU A N 1
ATOM 1459 C CA . LEU A 1 205 ? 39.26707 57.82102 -16.61545 1.000 18.50742 205 LEU A CA 1
ATOM 1460 C C . LEU A 1 205 ? 39.32759 56.67520 -15.61111 1.000 20.17619 205 LEU A C 1
ATOM 1461 O O . LEU A 1 205 ? 39.23153 5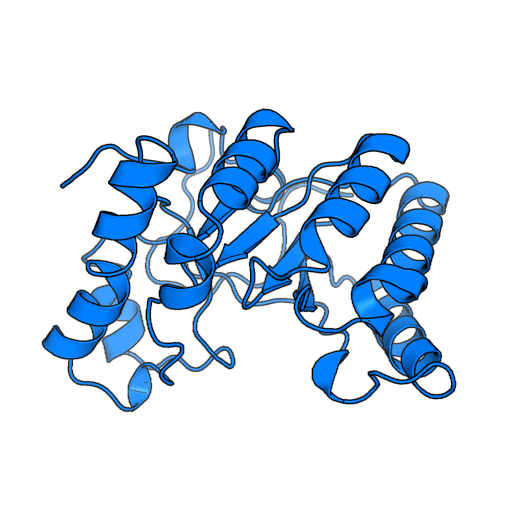6.90740 -14.40186 1.000 22.16809 205 LEU A O 1
ATOM 1466 N N . ALA A 1 206 ? 39.45188 55.43147 -16.09066 1.000 21.95116 206 ALA A N 1
ATOM 1467 C CA . ALA A 1 206 ? 39.39329 54.28695 -15.18347 1.000 20.12350 206 ALA A CA 1
ATOM 1468 C C . ALA A 1 206 ? 40.48288 54.37206 -14.12344 1.000 20.86542 206 ALA A C 1
ATOM 1469 O O . ALA A 1 206 ? 40.22470 54.13733 -12.93572 1.000 22.83362 206 ALA A O 1
ATOM 1471 N N . LYS A 1 207 ? 41.70380 54.73152 -14.52940 1.000 20.61441 207 LYS A N 1
ATOM 1472 C CA . LYS A 1 207 ? 42.78672 54.87052 -13.56206 1.000 24.07589 207 LYS A CA 1
ATOM 1473 C C . LYS A 1 207 ? 42.50730 55.99110 -12.56321 1.000 23.49813 207 LYS A C 1
ATOM 1474 O O . LYS A 1 207 ? 42.81639 55.86085 -11.37308 1.000 21.93569 207 LYS A O 1
ATOM 1480 N N . MET A 1 208 ? 41.91448 57.09825 -13.01927 1.000 20.66568 208 MET A N 1
ATOM 1481 C CA . MET A 1 208 ? 41.55849 58.16407 -12.08346 1.000 21.59937 208 MET A CA 1
ATOM 1482 C C . MET A 1 208 ? 40.53875 57.68174 -11.05626 1.000 21.92100 208 MET A C 1
ATOM 1483 O O . MET A 1 208 ? 40.65460 57.98706 -9.85863 1.000 21.54462 208 MET A O 1
ATOM 1488 N N . MET A 1 209 ? 39.52714 56.93448 -11.50755 1.000 20.26325 209 MET A N 1
ATOM 1489 C CA . MET A 1 209 ? 38.53978 56.37824 -10.58343 1.000 19.21005 209 MET A CA 1
ATOM 1490 C C . MET A 1 209 ? 39.17535 55.37316 -9.62582 1.000 22.62929 209 MET A C 1
ATOM 1491 O O . MET A 1 209 ? 38.85550 55.35534 -8.43105 1.000 21.56784 209 MET A O 1
ATOM 1496 N N . LEU A 1 210 ? 40.06109 54.51564 -10.13484 1.000 20.53278 210 LEU A N 1
ATOM 1497 C CA . LEU A 1 210 ? 40.67093 53.48832 -9.29521 1.000 22.39051 210 LEU A CA 1
ATOM 1498 C C . LEU A 1 210 ? 41.63095 54.08583 -8.27863 1.000 21.42492 210 LEU A C 1
ATOM 1499 O O . LEU A 1 210 ? 41.73018 53.58253 -7.14925 1.000 21.32863 210 LEU A O 1
ATOM 1504 N N . ASP A 1 211 ? 42.35470 55.14171 -8.65392 1.000 20.19171 211 ASP A N 1
ATOM 1505 C CA . ASP A 1 211 ? 43.22336 55.80489 -7.68461 1.000 24.62530 211 ASP A CA 1
ATOM 1506 C C . ASP A 1 211 ? 42.41072 56.42145 -6.55562 1.000 24.72947 211 ASP A C 1
ATOM 1507 O O . ASP A 1 211 ? 42.81663 56.37688 -5.38448 1.000 23.90127 211 ASP A O 1
ATOM 1512 N N . GLU A 1 212 ? 41.27530 57.03620 -6.89427 1.000 21.95909 212 GLU A N 1
ATOM 1513 C CA . GLU A 1 212 ? 40.49409 57.73009 -5.87457 1.000 22.24885 212 GLU A CA 1
ATOM 1514 C C . GLU A 1 212 ? 39.82338 56.74291 -4.93244 1.000 22.34476 212 GLU A C 1
ATOM 1515 O O . GLU A 1 212 ? 39.83990 56.93662 -3.71001 1.000 22.03230 212 GLU A O 1
ATOM 1521 N N . THR A 1 213 ? 39.23005 55.67646 -5.47990 1.000 19.81669 213 THR A N 1
ATOM 1522 C CA . THR A 1 213 ? 38.60482 54.67930 -4.62132 1.000 22.60397 213 THR A CA 1
ATOM 1523 C C . THR A 1 213 ? 39.64690 53.97813 -3.74926 1.000 23.53195 213 THR A C 1
ATOM 1524 O O . THR A 1 213 ? 39.37952 53.66452 -2.58394 1.000 22.41462 213 THR A O 1
ATOM 1528 N N . LYS A 1 214 ? 40.85534 53.76278 -4.27915 1.000 21.47074 214 LYS A N 1
ATOM 1529 C CA . LYS A 1 214 ? 41.92004 53.18783 -3.45957 1.000 25.81831 214 LYS A CA 1
ATOM 1530 C C . LYS A 1 214 ? 42.32960 54.13915 -2.34045 1.000 27.78030 214 LYS A C 1
ATOM 1531 O O . LYS A 1 214 ? 42.52926 53.71322 -1.19334 1.000 24.11036 214 LYS A O 1
ATOM 1537 N N . SER A 1 215 ? 42.47106 55.43027 -2.66090 1.000 20.40310 215 SER A N 1
ATOM 1538 C CA . SER A 1 215 ? 42.81316 56.42894 -1.65124 1.000 22.53816 215 SER A CA 1
ATOM 1539 C C . SER A 1 215 ? 41.80806 56.42967 -0.50083 1.000 24.68438 215 SER A C 1
ATOM 1540 O O . SER A 1 215 ? 42.18241 56.60263 0.66445 1.000 23.32943 215 SER A O 1
ATOM 1543 N N . ARG A 1 216 ? 40.52808 56.22659 -0.80645 1.000 24.82110 216 ARG A N 1
ATOM 1544 C CA . ARG A 1 216 ? 39.49032 56.21034 0.21646 1.000 24.44291 216 ARG A CA 1
ATOM 1545 C C . ARG A 1 216 ? 39.39618 54.88147 0.94804 1.000 27.10793 216 ARG A C 1
ATOM 1546 O O . ARG A 1 216 ? 38.63530 54.78332 1.91571 1.000 23.88324 216 ARG A O 1
ATOM 1554 N N . GLY A 1 217 ? 40.13285 53.86430 0.51142 1.000 21.94729 217 GLY A N 1
ATOM 1555 C CA . GLY A 1 217 ? 40.03136 52.56201 1.14461 1.000 25.39762 217 GLY A CA 1
ATOM 1556 C C . GLY A 1 217 ? 38.69837 51.87262 0.93676 1.000 23.82856 217 GLY A C 1
ATOM 1557 O O . GLY A 1 217 ? 38.30278 51.05356 1.76950 1.000 23.75607 217 GLY A O 1
ATOM 1558 N N . LEU A 1 218 ? 37.98928 52.19173 -0.14924 1.000 19.56633 218 LEU A N 1
ATOM 1559 C CA . LEU A 1 218 ? 36.71893 51.54411 -0.45538 1.000 21.58775 218 LEU A CA 1
ATOM 1560 C C . LEU A 1 218 ? 36.92631 50.10799 -0.92621 1.000 23.76321 218 LEU A C 1
ATOM 1561 O O . LEU A 1 218 ? 37.97974 49.74123 -1.45482 1.000 21.64179 218 LEU A O 1
ATOM 1566 N N . THR A 1 219 ? 35.90657 49.28660 -0.72081 1.000 20.47818 219 THR A N 1
ATOM 1567 C CA . THR A 1 219 ? 35.89888 47.93813 -1.26651 1.000 25.25818 219 THR A CA 1
ATOM 1568 C C . THR A 1 219 ? 35.32453 48.02851 -2.67099 1.000 22.82094 219 THR A C 1
ATOM 1569 O O . THR A 1 219 ? 34.13981 48.32998 -2.85052 1.000 21.32379 219 THR A O 1
ATOM 1573 N N . VAL A 1 220 ? 36.17133 47.78271 -3.65894 1.000 19.82146 220 VAL A N 1
ATOM 1574 C CA . VAL A 1 220 ? 35.85001 48.00925 -5.06482 1.000 18.77770 220 VAL A CA 1
ATOM 1575 C C . VAL A 1 220 ? 35.45452 46.65052 -5.62502 1.000 18.66724 220 VAL A C 1
ATOM 1576 O O . VAL A 1 220 ? 36.31199 45.79461 -5.86679 1.000 20.46441 220 VAL A O 1
ATOM 1580 N N . THR A 1 221 ? 34.15517 46.41984 -5.81585 1.000 17.64854 221 THR A N 1
ATOM 1581 C CA . THR A 1 221 ? 33.69485 45.05742 -6.03758 1.000 19.30974 221 THR A CA 1
ATOM 1582 C C . THR A 1 221 ? 32.54298 45.03066 -7.03767 1.000 18.72869 221 THR A C 1
ATOM 1583 O O . THR A 1 221 ? 32.15625 46.06024 -7.60203 1.000 17.40996 221 THR A O 1
ATOM 1587 N N . THR A 1 222 ? 32.01890 43.82808 -7.28893 1.000 17.47835 222 THR A N 1
ATOM 1588 C CA . THR A 1 222 ? 30.96771 43.66848 -8.28802 1.000 16.74981 222 THR A CA 1
ATOM 1589 C C . THR A 1 222 ? 29.63969 44.19278 -7.74726 1.000 18.33469 222 THR A C 1
ATOM 1590 O O . THR A 1 222 ? 29.46031 44.39358 -6.54637 1.000 18.82604 222 THR A O 1
ATOM 1594 N N . VAL A 1 223 ? 28.68662 44.38786 -8.65785 1.000 15.58967 223 VAL A N 1
ATOM 1595 C CA . VAL A 1 223 ? 27.34629 44.80683 -8.24441 1.000 17.44678 223 VAL A CA 1
ATOM 1596 C C . VAL A 1 223 ? 26.71693 43.76301 -7.32770 1.000 20.77793 223 VAL A C 1
ATOM 1597 O O . VAL A 1 223 ? 26.18415 44.09161 -6.25957 1.000 19.19863 223 VAL A O 1
ATOM 1601 N N . GLY A 1 224 ? 26.72988 42.49564 -7.74964 1.000 18.11958 224 GLY A N 1
ATOM 1602 C CA . GLY A 1 224 ? 26.18620 41.44420 -6.89860 1.000 18.05919 224 GLY A CA 1
ATOM 1603 C C . GLY A 1 224 ? 26.79890 41.44434 -5.50863 1.000 20.33816 224 GLY A C 1
ATOM 1604 O O . GLY A 1 224 ? 26.08744 41.39231 -4.49812 1.000 22.02814 224 GLY A O 1
ATOM 1605 N N . ASP A 1 225 ? 28.12989 41.51990 -5.43357 1.000 18.55149 225 ASP A N 1
ATOM 1606 C CA . ASP A 1 225 ? 28.78591 41.53368 -4.12592 1.000 19.06174 225 ASP A CA 1
ATOM 1607 C C . ASP A 1 225 ? 28.40964 42.77690 -3.31797 1.000 22.30545 225 ASP A C 1
ATOM 1608 O O . ASP A 1 225 ? 28.23355 42.70057 -2.09503 1.000 22.26353 225 ASP A O 1
ATOM 1613 N N . CYS A 1 226 ? 28.28318 43.93411 -3.97353 1.000 17.63313 226 CYS A N 1
ATOM 1614 C CA . CYS A 1 226 ? 27.98751 45.14469 -3.22119 1.000 17.26372 226 CYS A CA 1
ATOM 1615 C C . CYS A 1 226 ? 26.54092 45.17598 -2.74019 1.000 25.20664 226 CYS A C 1
ATOM 1616 O O . CYS A 1 226 ? 26.19373 46.02495 -1.90897 1.000 19.25843 226 CYS A O 1
ATOM 1619 N N . LEU A 1 227 ? 25.70163 44.25745 -3.22247 1.000 18.47532 227 LEU A N 1
ATOM 1620 C CA . LEU A 1 227 ? 24.35261 44.06168 -2.70365 1.000 21.96563 227 LEU A CA 1
ATOM 1621 C C . LEU A 1 227 ? 24.26936 42.91605 -1.70416 1.000 23.22968 227 LEU A C 1
ATOM 1622 O O . LEU A 1 227 ? 23.17455 42.61135 -1.22142 1.000 25.77850 227 LEU A O 1
ATOM 1627 N N . GLY A 1 228 ? 25.38844 42.26251 -1.39692 1.000 19.86130 228 GLY A N 1
ATOM 1628 C CA . GLY A 1 228 ? 25.38555 41.17066 -0.44068 1.000 22.31808 228 GLY A CA 1
ATOM 1629 C C . GLY A 1 228 ? 25.01381 39.82253 -1.01735 1.000 25.95931 228 GLY A C 1
ATOM 1630 O O . GLY A 1 228 ? 24.71814 38.89618 -0.25466 1.000 26.13180 228 GLY A O 1
ATOM 1631 N N . ASP A 1 229 ? 25.02341 39.68412 -2.33714 1.000 22.29740 229 ASP A N 1
ATOM 1632 C CA . ASP A 1 229 ? 24.61123 38.49447 -3.06890 1.000 23.70471 229 ASP A CA 1
ATOM 1633 C C . ASP A 1 229 ? 25.80791 37.58147 -3.29295 1.000 23.69468 229 ASP A C 1
ATOM 1634 O O . ASP A 1 229 ? 26.80575 38.01679 -3.87445 1.000 22.84830 229 ASP A O 1
ATOM 1639 N N . PRO A 1 230 ? 25.74592 36.31589 -2.87690 1.000 23.86340 230 PRO A N 1
ATOM 1640 C CA . PRO A 1 230 ? 26.84630 35.39136 -3.18343 1.000 30.23183 230 PRO A CA 1
ATOM 1641 C C . PRO A 1 230 ? 26.95111 35.16227 -4.68767 1.000 24.64335 230 PRO A C 1
ATOM 1642 O O . PRO A 1 230 ? 25.95634 35.22651 -5.41083 1.000 22.80411 230 PRO A O 1
ATOM 1646 N N . GLU A 1 231 ? 28.17691 34.89656 -5.15599 1.000 23.79513 231 GLU A N 1
ATOM 1647 C CA . GLU A 1 231 ? 28.40999 34.78664 -6.59424 1.000 25.98128 231 GLU A CA 1
ATOM 1648 C C . GLU A 1 231 ? 27.57784 33.67393 -7.21906 1.000 32.55751 231 GLU A C 1
ATOM 1649 O O . GLU A 1 231 ? 27.17942 33.77988 -8.38723 1.000 24.21155 231 GLU A O 1
ATOM 1655 N N . ALA A 1 232 ? 27.27909 32.61749 -6.45580 1.000 29.90304 232 ALA A N 1
ATOM 1656 C CA . ALA A 1 232 ? 26.41317 31.55642 -6.96497 1.000 31.26638 232 ALA A CA 1
ATOM 1657 C C . ALA A 1 232 ? 25.08756 32.10469 -7.48389 1.000 34.09400 232 ALA A C 1
ATOM 1658 O O . ALA A 1 232 ? 24.47901 31.50942 -8.37995 1.000 32.33455 232 ALA A O 1
ATOM 1660 N N . SER A 1 233 ? 24.63606 33.24205 -6.95665 1.000 26.00411 233 SER A N 1
ATOM 1661 C CA . SER A 1 233 ? 23.36394 33.83268 -7.35064 1.000 23.11500 233 SER A CA 1
ATOM 1662 C C . SER A 1 233 ? 23.47204 34.87001 -8.46767 1.000 22.55975 233 SER A C 1
ATOM 1663 O O . SER A 1 233 ? 22.43277 35.39030 -8.89461 1.000 26.61679 233 SER A O 1
ATOM 1666 N N . TRP A 1 234 ? 24.67702 35.20792 -8.94481 1.000 23.33047 234 TRP A N 1
ATOM 1667 C CA . TRP A 1 234 ? 24.74214 36.16679 -10.04483 1.000 20.43782 234 TRP A CA 1
ATOM 1668 C C . TRP A 1 234 ? 24.43757 35.52256 -11.38471 1.000 20.57954 234 TRP A C 1
ATOM 1669 O O . TRP A 1 234 ? 24.28505 36.23850 -12.38331 1.000 18.04915 234 TRP A O 1
ATOM 1680 N N . TYR A 1 235 ? 24.37227 34.19614 -11.43193 1.000 23.13128 235 TYR A N 1
ATOM 1681 C CA . TYR A 1 235 ? 24.13787 33.47497 -12.66992 1.000 21.68942 235 TYR A CA 1
ATOM 1682 C C . TYR A 1 235 ? 23.15522 32.34800 -12.40426 1.000 23.61407 235 TYR A C 1
ATOM 1683 O O . TYR A 1 235 ? 22.93645 31.94339 -11.26146 1.000 24.48091 235 TYR A O 1
ATOM 1692 N N . ARG A 1 236 ? 22.55317 31.85350 -13.47800 1.000 24.41961 236 ARG A N 1
ATOM 1693 C CA . ARG A 1 236 ? 21.71838 30.66194 -13.40530 1.000 23.27566 236 ARG A CA 1
ATOM 1694 C C . ARG A 1 236 ? 22.00803 29.80187 -14.62421 1.000 26.19287 236 ARG A C 1
ATOM 1695 O O . ARG A 1 236 ? 22.67028 30.23074 -15.57074 1.000 23.01301 236 ARG A O 1
ATOM 1703 N N . SER A 1 237 ? 21.53297 28.55979 -14.57607 1.000 30.45198 237 SER A N 1
ATOM 1704 C CA . SER A 1 237 ? 21.63033 27.65952 -15.71287 1.000 33.05031 237 SER A CA 1
ATOM 1705 C C . SER A 1 237 ? 20.67227 28.07446 -16.82393 1.000 28.00855 237 SER A C 1
ATOM 1706 O O . SER A 1 237 ? 19.71250 28.82469 -16.61813 1.000 37.07981 237 SER A O 1
ATOM 1709 N N . SER A 1 238 ? 20.94919 27.56455 -18.01766 1.000 45.42961 238 SER A N 1
ATOM 1710 C CA . SER A 1 238 ? 20.07593 27.77224 -19.16536 1.000 52.67132 238 SER A CA 1
ATOM 1711 C C . SER A 1 238 ? 18.62450 27.44909 -18.81778 1.000 44.40846 238 SER A C 1
ATOM 1712 O O . SER A 1 238 ? 18.34804 26.50550 -18.07540 1.000 45.14990 238 SER A O 1
ATOM 1715 N N . ARG A 1 239 ? 17.69564 28.24967 -19.34699 1.000 48.13300 239 ARG A N 1
ATOM 1716 C CA . ARG A 1 239 ? 16.25677 27.97914 -19.19163 1.000 49.51617 239 ARG A CA 1
ATOM 1717 C C . ARG A 1 239 ? 15.85866 26.69073 -19.90708 1.000 67.32146 239 ARG A C 1
ATOM 1718 O O . ARG A 1 239 ? 16.34842 26.40603 -21.00391 1.000 54.92343 239 ARG A O 1
#

InterPro domains:
  IPR002509 NodB homology domain [PF01522] (36-157)
  IPR002509 NodB homology domain [PS51677] (40-221)
  IPR011330 Glycoside hydrolase/deacetylase, beta/alpha-barrel [SSF88713] (28-236)

Solvent-accessible surface area: 8983 Å² total; per-residue (Å²): 132,104,137,11,47,95,11,101,53,17,57,56,9,75,52,107,114,9,0,0,2,1,2,4,29,1,5,17,99,70,0,46,93,0,0,70,21,0,61,120,39,184,25,76,0,0,2,0,2,26,0,124,21,0,106,84,33,55,115,9,0,67,64,0,53,140,70,21,2,0,0,0,0,3,0,48,99,42,45,21,0,43,101,33,54,74,108,93,0,35,120,14,0,44,40,0,10,78,12,0,54,98,23,17,53,28,3,0,7,0,0,0,0,0,141,57,53,53,56,126,63,0,40,98,0,0,55,86,22,14,0,7,0,0,10,18,35,0,25,0,76,0,122,96,27,64,36,104,133,72,4,54,86,0,42,84,65,0,32,80,41,16,97,120,50,8,23,0,1,14,1,23,1,43,60,78,19,0,3,61,47,0,1,98,61,1,3,64,40,0,145,92,96,62,42,75,16,3,0,0,0,56,0,2,36,10,65,74,95,47,2,19,69,92,69,154